Protein AF-A0A6L7LBB3-F1 (afdb_monomer)

Mean predicted aligned error: 3.27 Å

Solvent-accessible surface area (backbone atoms only — not comparable to full-atom values): 12554 Å² total; per-residue (Å²): 138,65,63,67,63,53,54,50,49,46,59,57,41,60,47,48,61,89,61,63,94,96,52,48,41,42,90,43,54,85,53,44,42,20,57,42,41,24,58,48,16,58,42,21,30,51,40,22,76,75,66,71,47,60,64,36,51,50,51,46,51,50,45,66,71,67,44,80,33,67,46,95,74,25,47,34,29,34,18,63,84,20,86,47,42,32,27,52,35,40,11,24,37,35,34,9,52,40,38,37,60,73,57,55,56,95,84,41,91,59,48,66,58,52,47,52,56,49,48,44,27,52,55,30,47,61,75,43,45,40,98,69,36,36,32,20,42,34,42,90,44,85,83,44,62,57,24,39,46,20,30,23,29,39,29,26,24,48,30,45,29,47,58,71,64,80,37,63,77,84,53,49,67,57,34,53,36,20,50,53,33,50,56,77,33,50,46,97,88,68,23,38,45,30,26,65,52,97,78,80,97,59,85,46,74,63,64,64,69,69,51,52,61,39,71,38,86,46,72,68,46,51,49,38,46,50,50,22,52,52,35,46,54,27,39,77,69,69,105

Radius of gyration: 17.28 Å; Cα contacts (8 Å, |Δi|>4): 384; chains: 1; bounding box: 42×41×45 Å

Nearest PDB structures (foldseek):
  3k11-assembly1_A  TM=8.666E-01  e=1.431E-12  Bacteroides thetaiotaomicron VPI-5482
  3qwt-assembly1_A  TM=8.470E-01  e=4.262E-12  Salmonella enterica subsp. enterica serovar Paratyphi A
  3pmm-assembly1_A  TM=8.522E-01  e=8.534E-12  Klebsiella pneumoniae subsp. pneumoniae MGH 78578
  5noa-assembly1_A  TM=7.601E-01  e=1.722E-09  Bacteroides thetaiotaomicron
  4q88-assembly2_B  TM=7.616E-01  e=2.827E-09  Phocaeicola vulgatus ATCC 8482

Foldseek 3Di:
DDCVVVVVLLVVLVQQDDDDQLAQRPPADRQLFLLCLQVLLQSLLVNCVSPVPCVSLVNSLSSLVSQPQQDPLLAGARGNVANFRFLVSLLSNLNSLLSSLVRDDPPHPCNVVSLVSNVSNLVSQVVQQDPQLFAARGSPDPPQDTAQLSLLSNLLSLLSCLLVVSDDPVCVVSSVSSLNSNVVQQDPVRKGWQHFPDADRDRDPVSSSPTDRDTGDDVVSSVSNVSSVVSNVCSVVSD

pLDDT: mean 95.58, std 5.98, range [60.12, 98.94]

Sequence (239 aa):
GDSRYRDLLLSIAGRFRGNESGQPPPPCDPDYRTEDMFFAGAILGRAYALTGDISYLDIQTAFLLEADIQVESGLFKHCRSVPYHWGRGNGFAALGYAETLTYLPDDYPDRDNLISIHRRHLDALIAHRRPSGMFSQLLDLPGTYQELTSVCMVGYAVARGLRMGWLEESYREFVESLWNAASERIGPDSEVVDGCTGTGAVNDQRFYIDRAAEYGRDDRTGNLALWFAVEMERLSRGV

Structure (mmCIF, N/CA/C/O backbone):
data_AF-A0A6L7LBB3-F1
#
_entry.id   AF-A0A6L7LBB3-F1
#
loop_
_atom_site.group_PDB
_atom_site.id
_atom_site.type_symbol
_atom_site.label_atom_id
_atom_site.label_alt_id
_atom_site.label_comp_id
_atom_site.label_asym_id
_atom_site.label_entity_id
_atom_site.label_seq_id
_atom_site.pdbx_PDB_ins_code
_atom_site.Cartn_x
_atom_site.Cartn_y
_atom_s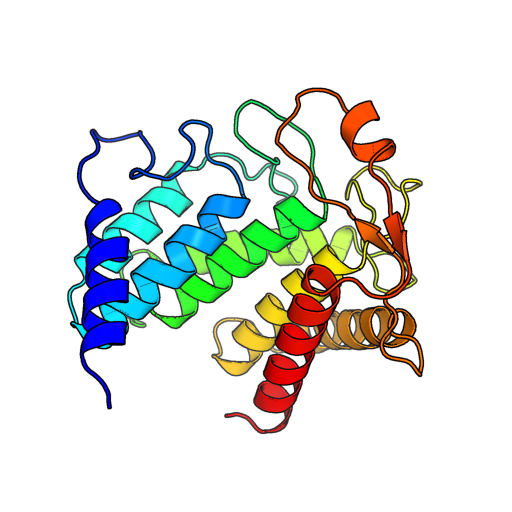ite.Cartn_z
_atom_site.occupancy
_atom_site.B_iso_or_equiv
_atom_site.auth_seq_id
_atom_site.auth_comp_id
_atom_site.auth_asym_id
_atom_site.auth_atom_id
_atom_site.pdbx_PDB_model_num
ATOM 1 N N . GLY A 1 1 ? -14.562 -17.355 16.279 1.00 70.31 1 GLY A N 1
ATOM 2 C CA . GLY A 1 1 ? -15.037 -18.506 17.070 1.00 70.31 1 GLY A CA 1
ATOM 3 C C . GLY A 1 1 ? -14.110 -18.817 18.230 1.00 70.31 1 GLY A C 1
ATOM 4 O O . GLY A 1 1 ? -14.604 -19.017 19.326 1.00 70.31 1 GLY A O 1
ATOM 5 N N . ASP A 1 2 ? -12.792 -18.823 18.014 1.00 89.69 2 ASP A N 1
ATOM 6 C CA . ASP A 1 2 ? -11.791 -19.007 19.076 1.00 89.69 2 ASP A CA 1
ATOM 7 C C . ASP A 1 2 ? -11.298 -17.645 19.603 1.00 89.69 2 ASP A C 1
ATOM 9 O O . ASP A 1 2 ? -10.867 -16.797 18.814 1.00 89.69 2 ASP A O 1
ATOM 13 N N . SER A 1 3 ? -11.395 -17.418 20.918 1.00 92.19 3 SER A N 1
ATOM 14 C CA . SER A 1 3 ? -11.020 -16.148 21.552 1.00 92.19 3 SER A CA 1
ATOM 15 C C . SER A 1 3 ? -9.517 -15.889 21.523 1.00 92.19 3 SER A C 1
ATOM 17 O O . SER A 1 3 ? -9.121 -14.732 21.481 1.00 92.19 3 SER A O 1
ATOM 19 N N . ARG A 1 4 ? -8.670 -16.922 21.428 1.00 95.62 4 ARG A N 1
ATOM 20 C CA . ARG A 1 4 ? -7.205 -16.760 21.445 1.00 95.62 4 ARG A CA 1
ATOM 21 C C . ARG A 1 4 ? -6.699 -15.862 20.318 1.00 95.62 4 ARG A C 1
ATOM 23 O O . ARG A 1 4 ? -5.796 -15.061 20.532 1.00 95.62 4 ARG A O 1
ATOM 30 N N . TYR A 1 5 ? -7.287 -15.969 19.126 1.00 93.94 5 TYR A N 1
ATOM 31 C CA . TYR A 1 5 ? -6.902 -15.133 17.982 1.00 93.94 5 TYR A CA 1
ATOM 32 C C . TYR A 1 5 ? -7.399 -13.694 18.119 1.00 93.94 5 TYR A C 1
ATOM 34 O O . TYR A 1 5 ? -6.693 -12.765 17.732 1.00 93.94 5 TYR A O 1
ATOM 42 N N . ARG A 1 6 ? -8.588 -13.505 18.708 1.00 94.25 6 ARG A N 1
ATOM 43 C CA . ARG A 1 6 ? -9.091 -12.176 19.074 1.00 94.25 6 ARG A CA 1
ATOM 44 C C . ARG A 1 6 ? -8.150 -11.528 20.087 1.00 94.25 6 ARG A C 1
ATOM 46 O O . ARG A 1 6 ? -7.701 -10.412 19.860 1.00 94.25 6 ARG A O 1
ATOM 53 N N . ASP A 1 7 ? -7.831 -12.236 21.162 1.00 96.31 7 ASP A N 1
ATOM 54 C CA . ASP A 1 7 ? -7.008 -11.725 22.258 1.00 96.31 7 ASP A CA 1
ATOM 55 C C . ASP A 1 7 ? -5.584 -11.408 21.782 1.00 96.31 7 ASP A C 1
ATOM 57 O O . ASP A 1 7 ? -5.023 -10.379 22.154 1.00 96.31 7 ASP A O 1
ATOM 61 N N . LEU A 1 8 ? -5.022 -12.232 20.887 1.00 96.38 8 LEU A N 1
ATOM 62 C CA . LEU A 1 8 ? -3.739 -11.953 20.242 1.00 96.38 8 LEU A CA 1
ATOM 63 C C . LEU A 1 8 ? -3.789 -10.672 19.399 1.00 96.38 8 LEU A C 1
ATOM 65 O O . LEU A 1 8 ? -2.908 -9.825 19.537 1.00 96.38 8 LEU A O 1
ATOM 69 N N . LEU A 1 9 ? -4.813 -10.505 18.556 1.00 95.88 9 LEU A N 1
ATOM 70 C CA . LEU A 1 9 ? -4.963 -9.303 17.733 1.00 95.88 9 LEU A CA 1
ATOM 71 C C . LEU A 1 9 ? -5.085 -8.047 18.601 1.00 95.88 9 LEU A C 1
ATOM 73 O O . LEU A 1 9 ? -4.405 -7.058 18.340 1.00 95.88 9 LEU A O 1
ATOM 77 N N . LEU A 1 10 ? -5.886 -8.103 19.667 1.00 95.88 10 LEU A N 1
ATOM 78 C CA . LEU A 1 10 ? -6.047 -6.984 20.598 1.00 95.88 10 LEU A CA 1
ATOM 79 C C . LEU A 1 10 ? -4.768 -6.703 21.396 1.00 95.88 10 LEU A C 1
ATOM 81 O O . LEU A 1 10 ? -4.443 -5.542 21.636 1.00 95.88 10 LEU A O 1
ATOM 85 N N . SER A 1 11 ? -4.005 -7.738 21.755 1.00 95.44 11 SER A N 1
ATOM 86 C CA . SER A 1 11 ? -2.695 -7.581 22.394 1.00 95.44 11 SER A CA 1
ATOM 87 C C . SER A 1 11 ? -1.691 -6.872 21.482 1.00 95.44 11 SER A C 1
ATOM 89 O O . SER A 1 11 ? -0.930 -6.030 21.957 1.00 95.44 11 SER A O 1
ATOM 91 N N . ILE A 1 12 ? -1.701 -7.171 20.180 1.00 95.19 12 ILE A N 1
ATOM 92 C CA . ILE A 1 12 ? -0.856 -6.488 19.192 1.00 95.19 12 ILE A CA 1
ATOM 93 C C . ILE A 1 12 ? -1.345 -5.050 18.985 1.00 95.19 12 ILE A C 1
ATOM 95 O O . ILE A 1 12 ? -0.542 -4.126 19.072 1.00 95.19 12 ILE A O 1
ATOM 99 N N . ALA A 1 13 ? -2.649 -4.842 18.786 1.00 95.69 13 ALA A N 1
ATOM 100 C CA . ALA A 1 13 ? -3.238 -3.514 18.605 1.00 95.69 13 ALA A CA 1
ATOM 101 C C . ALA A 1 13 ? -2.980 -2.590 19.806 1.00 95.69 13 ALA A C 1
ATOM 103 O O . ALA A 1 13 ? -2.715 -1.404 19.638 1.00 95.69 13 ALA A O 1
ATOM 104 N N . GLY A 1 14 ? -2.979 -3.135 21.026 1.00 92.38 14 GLY A N 1
ATOM 105 C CA . GLY A 1 14 ? -2.648 -2.395 22.243 1.00 92.38 14 GLY A CA 1
ATOM 106 C C . GLY A 1 14 ? -1.220 -1.838 22.286 1.00 92.38 14 GLY A C 1
ATOM 107 O O . GLY A 1 14 ? -0.956 -0.963 23.106 1.00 92.38 14 GLY A O 1
ATOM 108 N N . ARG A 1 15 ? -0.312 -2.298 21.412 1.00 92.56 15 ARG A N 1
ATOM 109 C CA . ARG A 1 15 ? 1.060 -1.770 21.310 1.00 92.56 15 ARG A CA 1
ATOM 110 C C . ARG A 1 15 ? 1.136 -0.423 20.596 1.00 92.56 15 ARG A C 1
ATOM 112 O O . ARG A 1 15 ? 2.047 0.329 20.901 1.00 92.56 15 ARG A O 1
ATOM 119 N N . PHE A 1 16 ? 0.153 -0.103 19.752 1.00 91.31 16 PHE A N 1
ATOM 120 C CA . PHE A 1 16 ? 0.033 1.157 19.002 1.00 91.31 16 PHE A CA 1
ATOM 121 C C . PHE A 1 16 ? -0.364 2.370 19.854 1.00 91.31 16 PHE A C 1
ATOM 123 O O . PHE A 1 16 ? -0.736 3.412 19.327 1.00 91.31 16 PHE A O 1
ATOM 130 N N . ARG A 1 17 ? -0.294 2.258 21.184 1.00 81.25 17 ARG A N 1
ATOM 131 C CA . ARG A 1 17 ? -0.664 3.313 22.132 1.00 81.25 17 ARG A CA 1
ATOM 132 C C . ARG A 1 17 ? 0.592 3.863 22.813 1.00 81.25 17 ARG A C 1
ATOM 134 O O . ARG A 1 17 ? 1.425 3.080 23.259 1.00 81.25 17 ARG A O 1
ATOM 141 N N . GLY A 1 18 ? 0.676 5.189 22.976 1.00 63.50 18 GLY A N 1
ATOM 142 C CA . GLY A 1 18 ? 1.636 5.827 23.891 1.00 63.50 18 GLY A CA 1
ATOM 143 C C . GLY A 1 18 ? 2.702 6.730 23.264 1.00 63.50 18 GLY A C 1
ATOM 144 O O . GLY A 1 18 ? 3.872 6.595 23.610 1.00 63.50 18 GLY A O 1
ATOM 145 N N . ASN A 1 19 ? 2.325 7.660 22.387 1.00 62.00 19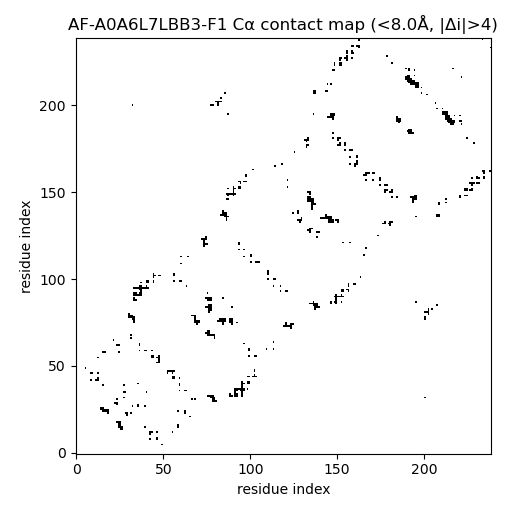 ASN A N 1
ATOM 146 C CA . ASN A 1 19 ? 3.229 8.662 21.816 1.00 62.00 19 ASN A CA 1
ATOM 147 C C . ASN A 1 19 ? 2.886 10.097 22.259 1.00 62.00 19 ASN A C 1
ATOM 149 O O . ASN A 1 19 ? 1.751 10.426 22.602 1.00 62.00 19 ASN A O 1
ATOM 153 N N . GLU A 1 20 ? 3.909 10.950 22.253 1.00 61.94 20 GLU A N 1
ATOM 154 C CA . GLU A 1 20 ? 3.763 12.407 22.251 1.00 61.94 20 GLU A CA 1
ATOM 155 C C . GLU A 1 20 ? 3.295 12.857 20.853 1.00 61.94 20 GLU A C 1
ATOM 157 O O . GLU A 1 20 ? 3.607 12.201 19.856 1.00 61.94 20 GLU A O 1
ATOM 162 N N . SER A 1 21 ? 2.555 13.967 20.758 1.00 60.12 21 SER A N 1
ATOM 163 C CA . SER A 1 21 ? 2.105 14.515 19.468 1.00 60.12 21 SER A CA 1
ATOM 164 C C . SER A 1 21 ? 3.270 14.701 18.481 1.00 60.12 21 SER A C 1
ATOM 166 O O . SER A 1 21 ? 4.300 15.271 18.843 1.00 60.12 21 SER A O 1
ATOM 168 N N . GLY A 1 22 ? 3.101 14.255 17.230 1.00 62.66 22 GLY A N 1
ATOM 169 C CA . GLY A 1 22 ? 4.091 14.393 16.153 1.00 62.66 22 GLY A CA 1
ATOM 170 C C . GLY A 1 22 ? 5.071 13.223 15.986 1.00 62.66 22 GLY A C 1
ATOM 171 O O . GLY A 1 22 ? 5.922 13.263 15.090 1.00 62.66 22 GLY A O 1
ATOM 172 N N . GLN A 1 23 ? 4.975 12.176 16.810 1.00 79.56 23 GLN A N 1
ATOM 173 C CA . GLN A 1 23 ? 5.708 10.917 16.629 1.00 79.56 23 GLN A CA 1
ATOM 174 C C . GLN A 1 23 ? 4.747 9.806 16.199 1.00 79.56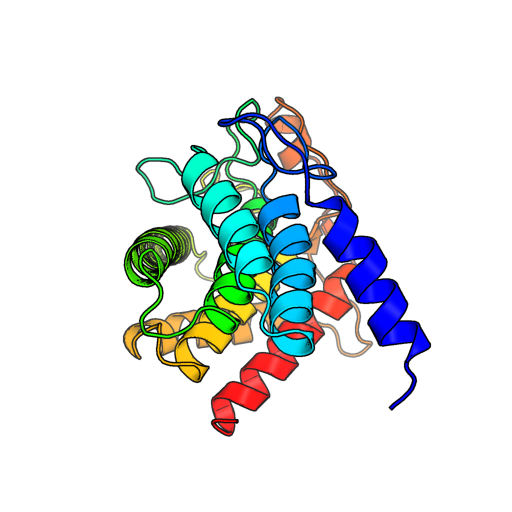 23 GLN A C 1
ATOM 176 O O . GLN A 1 23 ? 3.629 9.756 16.704 1.00 79.56 23 GLN A O 1
ATOM 181 N N . PRO A 1 24 ? 5.156 8.876 15.324 1.00 86.31 24 PRO A N 1
ATOM 182 C CA . PRO A 1 24 ? 4.284 7.783 14.929 1.00 86.31 24 PRO A CA 1
ATOM 183 C C . PRO A 1 24 ? 4.069 6.814 16.106 1.00 86.31 24 PRO A C 1
ATOM 185 O O . PRO A 1 24 ? 4.936 6.698 16.980 1.00 86.31 24 PRO A O 1
ATOM 188 N N . PRO A 1 25 ? 2.917 6.125 16.181 1.00 90.00 25 PRO A N 1
ATOM 189 C CA . PRO A 1 25 ? 2.636 5.204 17.276 1.00 90.00 25 PRO A CA 1
ATOM 190 C C . PRO A 1 25 ? 3.599 4.005 17.214 1.00 90.00 25 PRO A C 1
ATOM 192 O O . PRO A 1 25 ? 3.695 3.367 16.166 1.00 90.00 25 PRO A O 1
ATOM 195 N N . PRO A 1 26 ? 4.296 3.628 18.304 1.00 90.06 26 PRO A N 1
ATOM 196 C CA . PRO A 1 26 ? 5.091 2.400 18.317 1.00 90.06 26 PRO A CA 1
ATOM 197 C C . PRO A 1 26 ? 4.223 1.192 17.931 1.00 90.06 26 PRO A C 1
ATOM 199 O O . PRO A 1 26 ? 3.087 1.131 18.360 1.00 90.06 26 PRO A O 1
ATOM 202 N N . PRO A 1 27 ? 4.694 0.186 17.185 1.00 92.69 27 PRO A N 1
ATOM 203 C CA . PRO A 1 27 ? 6.064 -0.045 16.757 1.00 92.69 27 PRO A CA 1
ATOM 204 C C . PRO A 1 27 ? 6.405 0.575 15.391 1.00 92.69 27 PRO A C 1
ATOM 206 O O . PRO A 1 27 ? 7.388 0.138 14.796 1.00 92.69 27 PRO A O 1
ATOM 209 N N . CYS A 1 28 ? 5.616 1.529 14.880 1.00 94.44 28 CYS A N 1
ATOM 210 C CA . CYS A 1 28 ? 5.915 2.186 13.608 1.00 94.44 28 CYS A CA 1
ATOM 211 C C . CYS A 1 28 ? 7.283 2.882 13.651 1.00 94.44 28 CYS A C 1
ATOM 213 O O . CYS A 1 28 ? 7.712 3.399 14.688 1.00 94.44 28 CYS A O 1
ATOM 215 N N . ASP A 1 29 ? 7.966 2.895 12.512 1.00 93.88 29 ASP A N 1
ATOM 216 C CA . ASP A 1 29 ? 9.263 3.530 12.348 1.00 93.88 29 ASP A CA 1
ATOM 217 C C . ASP A 1 29 ? 9.131 5.061 12.498 1.00 93.88 29 ASP A C 1
ATOM 219 O O . ASP A 1 29 ? 8.243 5.661 11.881 1.00 93.88 29 ASP A O 1
ATOM 223 N N . PRO A 1 30 ? 10.008 5.719 13.286 1.00 92.12 30 PRO A N 1
ATOM 224 C CA . PRO A 1 30 ? 9.961 7.166 13.522 1.00 92.12 30 PRO A CA 1
ATOM 225 C C . PRO A 1 30 ? 10.111 8.012 12.247 1.00 92.12 30 PRO A C 1
ATOM 227 O O . PRO A 1 30 ? 9.754 9.191 12.244 1.00 92.12 30 PRO A O 1
ATOM 230 N N . ASP A 1 31 ? 10.623 7.430 11.161 1.00 94.25 31 ASP A N 1
ATOM 231 C CA . ASP A 1 31 ? 10.800 8.092 9.871 1.00 94.25 31 ASP A CA 1
ATOM 232 C C . ASP A 1 31 ? 9.558 8.000 8.961 1.00 94.25 31 ASP A C 1
ATOM 234 O O . ASP A 1 31 ? 9.593 8.487 7.832 1.00 94.25 31 ASP A O 1
ATOM 238 N N . TYR A 1 32 ? 8.452 7.414 9.445 1.00 95.12 32 TYR A N 1
ATOM 239 C CA . TYR A 1 32 ? 7.188 7.236 8.716 1.00 95.12 32 TYR A CA 1
ATOM 240 C C . TYR A 1 32 ? 7.366 6.445 7.420 1.00 95.12 32 TYR A C 1
ATOM 242 O O . TYR A 1 32 ? 7.198 6.959 6.313 1.00 95.12 32 TYR A O 1
ATOM 250 N N . ARG A 1 33 ? 7.718 5.165 7.555 1.00 96.38 33 ARG A N 1
ATOM 251 C CA . ARG A 1 33 ? 7.819 4.263 6.406 1.00 96.38 33 ARG A CA 1
ATOM 252 C C . ARG A 1 33 ? 6.450 3.949 5.827 1.00 96.38 33 ARG A C 1
ATOM 254 O O . ARG A 1 33 ? 5.490 3.701 6.556 1.00 96.38 33 ARG A O 1
ATOM 261 N N . THR A 1 34 ? 6.381 3.885 4.503 1.00 97.94 34 THR A N 1
ATOM 262 C CA . THR A 1 34 ? 5.156 3.512 3.787 1.00 97.94 34 THR A CA 1
ATOM 263 C C . THR A 1 34 ? 4.607 2.144 4.197 1.00 97.94 34 THR A C 1
ATOM 265 O O . THR A 1 34 ? 3.396 1.954 4.225 1.00 97.94 34 THR A O 1
ATOM 268 N N . GLU A 1 35 ? 5.469 1.199 4.566 1.00 98.00 35 GLU A N 1
ATOM 269 C CA . GLU A 1 35 ? 5.107 -0.130 5.059 1.00 98.00 35 GLU A CA 1
ATOM 270 C C . GLU A 1 35 ? 4.204 -0.068 6.291 1.00 98.00 35 GLU A C 1
ATOM 272 O O . GLU A 1 35 ? 3.205 -0.787 6.373 1.00 98.00 35 GLU A O 1
ATOM 277 N N . ASP A 1 36 ? 4.523 0.828 7.225 1.00 97.44 36 ASP A N 1
ATOM 278 C CA . ASP A 1 36 ? 3.795 0.956 8.482 1.00 97.44 36 ASP A CA 1
ATOM 279 C C . ASP A 1 36 ? 2.385 1.511 8.269 1.00 97.44 36 ASP A C 1
ATOM 281 O O . ASP A 1 36 ? 1.487 1.191 9.046 1.00 97.44 36 ASP A O 1
ATOM 285 N N . MET A 1 37 ? 2.140 2.241 7.169 1.00 98.06 37 MET A N 1
ATOM 286 C CA . MET A 1 37 ? 0.787 2.670 6.777 1.00 98.06 37 MET A CA 1
ATOM 287 C C . MET A 1 37 ? -0.134 1.468 6.601 1.00 98.06 37 MET A C 1
ATOM 289 O O . MET A 1 37 ? -1.271 1.484 7.075 1.00 98.06 37 MET A O 1
ATOM 293 N N . PHE A 1 38 ? 0.374 0.409 5.967 1.00 98.12 38 PHE A N 1
ATOM 294 C CA . PHE A 1 38 ? -0.347 -0.845 5.808 1.00 98.12 38 PHE A CA 1
ATOM 295 C C . PHE A 1 38 ? -0.380 -1.664 7.097 1.00 98.12 38 PHE A C 1
ATOM 297 O O . PHE A 1 38 ? -1.455 -2.104 7.502 1.00 98.12 38 PHE A O 1
ATOM 304 N N . PHE A 1 39 ? 0.763 -1.878 7.754 1.00 96.75 39 PHE A N 1
ATOM 305 C CA . PHE A 1 39 ? 0.816 -2.754 8.927 1.00 96.75 39 PHE A CA 1
ATOM 306 C C . PHE A 1 39 ? -0.046 -2.238 10.082 1.00 96.75 39 PHE A C 1
ATOM 308 O O . PHE A 1 39 ? -0.791 -3.019 10.682 1.00 96.75 39 PHE A O 1
ATOM 315 N N . ALA A 1 40 ? 0.003 -0.934 10.362 1.00 96.25 40 ALA A N 1
ATOM 316 C CA . ALA A 1 40 ? -0.833 -0.311 11.377 1.00 96.25 40 ALA A CA 1
ATOM 317 C C . ALA A 1 40 ? -2.316 -0.368 10.980 1.00 96.25 40 ALA A C 1
ATOM 319 O O . ALA A 1 40 ? -3.132 -0.870 11.756 1.00 96.25 40 ALA A O 1
ATOM 320 N N . GLY A 1 41 ? -2.661 0.019 9.746 1.00 95.75 41 GLY A N 1
ATOM 321 C CA . GLY A 1 41 ? -4.044 0.009 9.254 1.00 95.75 41 GLY A CA 1
ATOM 322 C C . GLY A 1 41 ? -4.686 -1.378 9.298 1.00 95.75 41 GLY A C 1
ATOM 323 O O . GLY A 1 41 ? -5.815 -1.535 9.771 1.00 95.75 41 GLY A O 1
ATOM 324 N N . ALA A 1 42 ? -3.934 -2.409 8.908 1.00 95.81 42 ALA A N 1
ATOM 325 C CA . ALA A 1 42 ? -4.396 -3.789 8.933 1.00 95.81 42 ALA A CA 1
ATOM 326 C C . ALA A 1 42 ? -4.708 -4.286 10.358 1.00 95.81 42 ALA A C 1
ATOM 328 O O . ALA A 1 42 ? -5.668 -5.036 10.564 1.00 95.81 42 ALA A O 1
ATOM 329 N N . ILE A 1 43 ? -3.926 -3.890 11.362 1.00 97.25 43 ILE A N 1
ATOM 330 C CA . ILE A 1 43 ? -4.159 -4.308 12.750 1.00 97.25 43 ILE A CA 1
ATOM 331 C C . ILE A 1 43 ? -5.242 -3.457 13.415 1.00 97.25 43 ILE A C 1
ATOM 333 O O . ILE A 1 43 ? -6.182 -4.005 13.995 1.00 97.25 43 ILE A O 1
ATOM 337 N N . LEU A 1 44 ? -5.127 -2.133 13.328 1.00 97.38 44 LEU A N 1
ATOM 338 C CA . LEU A 1 44 ? -5.975 -1.188 14.052 1.00 97.38 44 LEU A CA 1
ATOM 339 C C . LEU A 1 44 ? -7.416 -1.205 13.548 1.00 97.38 44 LEU A C 1
ATOM 341 O O . LEU A 1 44 ? -8.342 -1.258 14.357 1.00 97.38 44 LEU A O 1
ATOM 345 N N . GLY A 1 45 ? -7.621 -1.282 12.232 1.00 97.44 45 GLY A N 1
ATOM 346 C CA . GLY A 1 45 ? -8.960 -1.395 11.658 1.00 97.44 45 GLY A CA 1
ATOM 347 C C . GLY A 1 45 ? -9.691 -2.668 12.102 1.00 97.44 45 GLY A C 1
ATOM 348 O O . GLY A 1 45 ? -10.854 -2.634 12.509 1.00 97.44 45 GLY A O 1
ATOM 349 N N . ARG A 1 46 ? -8.984 -3.806 12.149 1.00 97.62 46 ARG A N 1
ATOM 350 C CA . ARG A 1 46 ? -9.539 -5.066 12.674 1.00 97.62 46 ARG A CA 1
ATOM 351 C C . ARG A 1 46 ? -9.794 -5.007 14.182 1.00 97.62 46 ARG A C 1
ATOM 353 O O . ARG A 1 46 ? -10.773 -5.589 14.648 1.00 97.62 46 ARG A O 1
ATOM 360 N N . ALA A 1 47 ? -8.947 -4.320 14.947 1.00 97.44 47 ALA A N 1
ATOM 361 C CA . ALA A 1 47 ? -9.156 -4.116 16.379 1.00 97.44 47 ALA A CA 1
ATOM 362 C C . ALA A 1 47 ? -10.427 -3.299 16.644 1.00 97.44 47 ALA A C 1
ATOM 364 O O . ALA A 1 47 ? -11.245 -3.698 17.479 1.00 97.44 47 ALA A O 1
ATOM 365 N N . TYR A 1 48 ? -10.645 -2.230 15.872 1.00 97.75 48 TYR A N 1
ATOM 366 C CA . TYR A 1 48 ? -11.894 -1.475 15.877 1.00 97.75 48 TYR A CA 1
ATOM 367 C C . TYR A 1 48 ? -13.088 -2.376 15.545 1.00 97.75 48 TYR A C 1
ATOM 369 O O . TYR A 1 48 ? -14.014 -2.469 16.346 1.00 97.75 48 TYR A O 1
ATOM 377 N N . ALA A 1 49 ? -13.039 -3.139 14.449 1.00 97.31 49 ALA A N 1
ATOM 378 C CA . ALA A 1 49 ? -14.141 -4.021 14.050 1.00 97.31 49 ALA A CA 1
ATOM 379 C C . ALA A 1 49 ? -14.528 -5.061 15.125 1.00 97.31 49 ALA A C 1
ATOM 381 O O . ALA A 1 49 ? -15.678 -5.492 15.193 1.00 97.31 49 ALA A O 1
ATOM 382 N N . LEU A 1 50 ? -13.582 -5.471 15.977 1.00 96.31 50 LEU A N 1
ATOM 383 C CA . LEU A 1 50 ? -13.813 -6.423 17.070 1.00 96.31 50 LEU A CA 1
ATOM 384 C C . LEU A 1 50 ? -14.322 -5.787 18.371 1.00 96.31 50 LEU A C 1
ATOM 386 O O . LEU A 1 50 ? -14.795 -6.517 19.248 1.00 96.31 50 LEU A O 1
ATOM 390 N N . THR A 1 51 ? -14.160 -4.476 18.552 1.00 96.62 51 THR A N 1
ATOM 391 C CA . THR A 1 51 ? -14.355 -3.808 19.853 1.00 96.62 51 THR A CA 1
ATOM 392 C C . THR A 1 51 ? -15.304 -2.616 19.814 1.00 96.62 51 THR A C 1
ATOM 394 O O . THR A 1 51 ? -15.919 -2.321 20.834 1.00 96.62 51 THR A O 1
ATOM 397 N N . GLY A 1 52 ? -15.421 -1.936 18.674 1.00 97.00 52 GLY A N 1
ATOM 398 C CA . GLY A 1 52 ? -16.057 -0.625 18.553 1.00 97.00 52 GLY A CA 1
ATOM 399 C C . GLY A 1 52 ? -15.249 0.523 19.172 1.00 97.00 52 GLY A C 1
ATOM 400 O O . GLY A 1 52 ? -15.757 1.637 19.245 1.00 97.00 52 GLY A O 1
ATOM 401 N N . ASP A 1 53 ? -14.015 0.280 19.634 1.00 96.62 53 ASP A N 1
ATOM 402 C CA . ASP A 1 53 ? -13.163 1.305 20.246 1.00 96.62 53 ASP A CA 1
ATOM 403 C C . ASP A 1 53 ? -12.561 2.209 19.159 1.00 96.62 53 ASP A C 1
ATOM 405 O O . ASP A 1 53 ? -11.622 1.823 18.456 1.00 96.62 53 ASP A O 1
ATOM 409 N N . ILE A 1 54 ? -13.126 3.412 19.018 1.00 96.25 54 ILE A N 1
ATOM 410 C CA . ILE A 1 54 ? -12.752 4.383 17.982 1.00 96.25 54 ILE A CA 1
ATOM 411 C C . ILE A 1 54 ? -11.291 4.839 18.085 1.00 96.25 54 ILE A C 1
ATOM 413 O O . ILE A 1 54 ? -10.699 5.196 17.069 1.00 96.25 54 ILE A O 1
ATOM 417 N N . SER A 1 55 ? -10.664 4.716 19.264 1.00 94.94 55 SER A N 1
ATOM 418 C CA . SER A 1 55 ? -9.272 5.137 19.466 1.00 94.94 55 SER A CA 1
ATOM 419 C C . SER A 1 55 ? -8.290 4.430 18.532 1.00 94.94 55 SER A C 1
ATOM 421 O O . SER A 1 55 ? -7.259 4.996 18.180 1.00 94.94 55 SER A O 1
ATOM 423 N N . TYR A 1 56 ? -8.599 3.207 18.086 1.00 96.31 56 TYR A N 1
ATOM 424 C CA . TYR A 1 56 ? -7.775 2.511 17.099 1.00 96.31 56 TYR A CA 1
ATOM 425 C C . TYR A 1 56 ? -7.780 3.213 15.735 1.00 96.31 56 TYR A C 1
ATOM 427 O O . TYR A 1 56 ? -6.738 3.277 15.084 1.00 96.31 56 TYR A O 1
ATOM 435 N N . LEU A 1 57 ? -8.926 3.757 15.314 1.00 96.62 57 LEU A N 1
ATOM 436 C CA . LEU A 1 57 ? -9.030 4.523 14.071 1.00 96.62 57 LEU A CA 1
ATOM 437 C C . LEU A 1 57 ? -8.409 5.911 14.223 1.00 96.62 57 LEU A C 1
ATOM 439 O O . LEU A 1 57 ? -7.758 6.368 13.290 1.00 96.62 57 LEU A O 1
ATOM 443 N N . ASP A 1 58 ? -8.528 6.537 15.396 1.00 95.31 58 ASP A N 1
ATOM 444 C CA . ASP A 1 58 ? -7.893 7.831 15.680 1.00 95.31 58 ASP A CA 1
ATOM 445 C C . ASP A 1 58 ? -6.366 7.741 15.570 1.00 95.31 58 ASP A C 1
ATOM 447 O O . ASP A 1 58 ? -5.738 8.576 14.921 1.00 95.31 58 ASP A O 1
ATOM 451 N N . ILE A 1 59 ? -5.768 6.682 16.129 1.00 94.81 59 ILE A N 1
ATOM 452 C CA . ILE A 1 59 ? -4.323 6.421 16.035 1.00 94.81 59 ILE A CA 1
ATOM 453 C C . ILE A 1 59 ? -3.888 6.259 14.573 1.00 94.81 59 ILE A C 1
ATOM 455 O O . ILE A 1 59 ? -2.904 6.866 14.149 1.00 94.81 59 ILE A O 1
ATOM 459 N N . GLN A 1 60 ? -4.615 5.449 13.797 1.00 95.69 60 GLN A N 1
ATOM 460 C CA . GLN A 1 60 ? -4.277 5.202 12.395 1.00 95.69 60 GLN A CA 1
ATOM 461 C C . GLN A 1 60 ? -4.453 6.457 11.531 1.00 95.69 60 GLN A C 1
ATOM 463 O O . GLN A 1 60 ? -3.601 6.756 10.696 1.00 95.69 60 GLN A O 1
ATOM 468 N N . THR A 1 61 ? -5.544 7.197 11.729 1.00 96.31 61 THR A N 1
ATOM 469 C CA . THR A 1 61 ? -5.825 8.446 11.013 1.00 96.31 61 THR A CA 1
ATOM 470 C C . THR A 1 61 ? -4.737 9.474 11.291 1.00 96.31 61 THR A C 1
ATOM 472 O O . THR A 1 61 ? -4.164 10.014 10.346 1.00 96.31 61 THR A O 1
ATOM 475 N N . ALA A 1 62 ? -4.395 9.695 12.565 1.00 95.00 62 ALA A N 1
ATOM 476 C CA . ALA A 1 62 ? -3.329 10.616 12.947 1.00 95.00 62 ALA A CA 1
ATOM 477 C C . ALA A 1 62 ? -1.994 10.231 12.293 1.00 95.00 62 ALA A C 1
ATOM 479 O O . ALA A 1 62 ? -1.352 11.076 11.677 1.00 95.00 62 ALA A O 1
ATOM 480 N N . PHE A 1 63 ? -1.621 8.945 12.321 1.00 95.44 63 PHE A N 1
ATOM 481 C CA . PHE A 1 63 ? -0.393 8.470 11.679 1.00 95.44 63 PHE A CA 1
ATOM 482 C C . PHE A 1 63 ? -0.342 8.779 10.172 1.00 95.44 63 PHE A C 1
ATOM 484 O O . PHE A 1 63 ? 0.686 9.241 9.677 1.00 95.44 63 PHE A O 1
ATOM 491 N N . LEU A 1 64 ? -1.441 8.563 9.438 1.00 97.06 64 LEU A N 1
ATOM 492 C CA . LEU A 1 64 ? -1.495 8.849 7.999 1.00 97.06 64 LEU A CA 1
ATOM 493 C C . LEU A 1 64 ? -1.456 10.350 7.687 1.00 97.06 64 LEU A C 1
ATOM 495 O O . LEU A 1 64 ? -0.814 10.749 6.715 1.00 97.06 64 LEU A O 1
ATOM 499 N N . LEU A 1 65 ? -2.136 11.177 8.484 1.00 96.19 65 LEU A N 1
ATOM 500 C CA . LEU A 1 65 ? -2.183 12.628 8.279 1.00 96.19 65 LEU A CA 1
ATOM 501 C C . LEU A 1 65 ? -0.864 13.315 8.655 1.00 96.19 65 LEU A C 1
ATOM 503 O O . LEU A 1 65 ? -0.464 14.273 7.998 1.00 96.19 65 LEU A O 1
ATOM 507 N N . GLU A 1 66 ? -0.166 12.813 9.673 1.00 94.94 66 GLU A N 1
ATOM 508 C CA . GLU A 1 66 ? 1.111 13.365 10.137 1.00 94.94 66 GLU A CA 1
ATOM 509 C C . GLU A 1 66 ? 2.313 12.902 9.301 1.00 94.94 66 GLU A C 1
ATOM 511 O O . GLU A 1 66 ? 3.410 13.439 9.462 1.00 94.94 66 GLU A O 1
ATOM 516 N N . ALA A 1 67 ? 2.145 11.929 8.399 1.00 94.75 67 ALA A N 1
ATOM 517 C CA . ALA A 1 67 ? 3.267 11.300 7.708 1.00 94.75 67 ALA A CA 1
ATOM 518 C C . ALA A 1 67 ? 4.151 12.289 6.932 1.00 94.75 67 ALA A C 1
ATOM 520 O O . ALA A 1 67 ? 5.377 12.199 7.021 1.00 94.75 67 ALA A O 1
ATOM 521 N N . ASP A 1 68 ? 3.541 13.257 6.239 1.00 94.88 68 ASP A N 1
ATOM 522 C CA . ASP A 1 68 ? 4.218 14.319 5.471 1.00 94.88 68 ASP A CA 1
ATOM 523 C C . ASP A 1 68 ? 5.274 13.794 4.471 1.00 94.88 68 ASP A C 1
ATOM 525 O O . ASP A 1 68 ? 6.397 14.287 4.351 1.00 94.88 68 ASP A O 1
ATOM 529 N N . ILE A 1 69 ? 4.921 12.721 3.755 1.00 97.38 69 ILE A N 1
ATOM 530 C CA . ILE A 1 69 ? 5.805 12.066 2.773 1.00 97.38 69 ILE A CA 1
ATOM 531 C C . ILE A 1 69 ? 5.209 11.953 1.366 1.00 97.38 69 ILE A C 1
ATOM 533 O O . ILE A 1 69 ? 5.887 11.470 0.457 1.00 97.38 69 ILE A O 1
ATOM 537 N N . GLN A 1 70 ? 3.979 12.425 1.156 1.00 98.56 70 GLN A N 1
ATOM 538 C CA . GLN A 1 70 ? 3.408 12.562 -0.181 1.00 98.56 70 GLN A CA 1
ATOM 539 C C . GLN A 1 70 ? 3.883 13.873 -0.813 1.00 98.56 70 GLN A C 1
ATOM 541 O O . GLN A 1 70 ? 3.728 14.941 -0.228 1.00 98.56 70 GLN A O 1
ATOM 546 N N . VAL A 1 71 ? 4.462 13.803 -2.008 1.00 98.12 71 VAL A N 1
ATOM 547 C CA . VAL A 1 71 ? 4.978 14.977 -2.724 1.00 98.12 71 VAL A CA 1
ATOM 548 C C . VAL A 1 71 ? 3.913 15.612 -3.621 1.00 98.12 71 VAL A C 1
ATOM 550 O O . VAL A 1 71 ? 2.829 15.061 -3.813 1.00 98.12 71 VAL A O 1
ATOM 553 N N . GLU A 1 72 ? 4.232 16.772 -4.201 1.00 97.19 72 GLU A N 1
ATOM 554 C CA . GLU A 1 72 ? 3.334 17.542 -5.076 1.00 97.19 72 GLU A CA 1
ATOM 555 C C . GLU A 1 72 ? 2.783 16.722 -6.252 1.00 97.19 72 GLU A C 1
ATOM 557 O O . GLU A 1 72 ? 1.611 16.855 -6.595 1.00 97.19 72 GLU A O 1
ATOM 562 N N . SER A 1 73 ? 3.584 15.809 -6.819 1.00 96.81 73 SER A N 1
ATOM 563 C CA . SER A 1 73 ? 3.134 14.913 -7.893 1.00 96.81 73 SER A CA 1
ATOM 564 C C . SER A 1 73 ? 2.063 13.908 -7.456 1.00 96.81 73 SER A C 1
ATOM 566 O O . SER A 1 73 ? 1.486 13.248 -8.311 1.00 96.81 73 SER A O 1
ATOM 568 N N . GLY A 1 74 ? 1.818 13.764 -6.150 1.00 98.50 74 GLY A N 1
ATOM 569 C CA . GLY A 1 74 ? 0.905 12.797 -5.542 1.00 98.50 74 GLY A CA 1
ATOM 570 C C . GLY A 1 74 ? 1.555 11.462 -5.166 1.00 98.50 74 GLY A C 1
ATOM 571 O O . GLY A 1 74 ? 0.938 10.683 -4.439 1.00 98.50 74 GLY A O 1
ATOM 572 N N . LEU A 1 75 ? 2.795 11.200 -5.593 1.00 98.75 75 LEU A N 1
ATOM 573 C CA . LEU A 1 75 ? 3.558 10.020 -5.174 1.00 98.75 75 LEU A CA 1
ATOM 574 C C . LEU A 1 75 ? 4.026 10.131 -3.719 1.00 98.75 75 LEU A C 1
ATOM 576 O O . LEU A 1 75 ? 4.198 11.226 -3.186 1.00 98.75 75 LEU A O 1
ATOM 580 N N . PHE A 1 76 ? 4.288 8.990 -3.092 1.00 98.81 76 PHE A N 1
ATOM 581 C CA . PHE A 1 76 ? 4.909 8.918 -1.773 1.00 98.81 76 PHE A CA 1
ATOM 582 C C . PHE A 1 76 ? 6.412 8.663 -1.891 1.00 98.81 76 PHE A C 1
ATOM 584 O O . PHE A 1 76 ? 6.854 7.816 -2.676 1.00 98.81 76 PHE A O 1
ATOM 591 N N . LYS A 1 77 ? 7.194 9.378 -1.077 1.00 98.81 77 LYS A N 1
ATOM 592 C CA . LYS A 1 77 ? 8.561 8.981 -0.716 1.00 98.81 77 LYS A CA 1
ATOM 593 C C . LYS A 1 77 ? 8.504 7.676 0.081 1.00 98.81 77 LYS A C 1
ATOM 595 O O . LYS A 1 77 ? 7.484 7.376 0.694 1.00 98.81 77 LYS A O 1
ATOM 600 N N . HIS A 1 78 ? 9.599 6.924 0.126 1.00 98.44 78 HIS A N 1
ATOM 601 C CA . HIS A 1 78 ? 9.667 5.709 0.948 1.00 98.44 78 HIS A CA 1
ATOM 602 C C . HIS A 1 78 ? 9.469 6.021 2.446 1.00 98.44 78 HIS A C 1
ATOM 604 O O . HIS A 1 78 ? 8.750 5.316 3.152 1.00 98.44 78 HIS A O 1
ATOM 610 N N . CYS A 1 79 ? 10.086 7.103 2.916 1.00 97.81 79 CYS A N 1
ATOM 611 C CA . CYS A 1 79 ? 9.944 7.658 4.262 1.00 97.81 79 CYS A CA 1
ATOM 612 C C . CYS A 1 79 ? 10.471 9.104 4.268 1.00 97.81 79 CYS A C 1
ATOM 614 O O . CYS A 1 79 ? 10.927 9.602 3.229 1.00 97.81 79 CYS A O 1
ATOM 616 N N . ARG A 1 80 ? 10.418 9.811 5.404 1.00 96.56 80 ARG A N 1
ATOM 617 C CA . ARG A 1 80 ? 10.795 11.237 5.474 1.00 96.56 80 ARG A CA 1
ATOM 618 C C . ARG A 1 80 ? 12.246 11.479 5.059 1.00 96.56 80 ARG A C 1
ATOM 620 O O . ARG A 1 80 ? 12.504 12.425 4.312 1.00 96.56 80 ARG A O 1
ATOM 627 N N . SER A 1 81 ? 13.180 10.621 5.474 1.00 97.19 81 SER A N 1
ATOM 628 C CA . SER A 1 81 ? 14.606 10.773 5.153 1.00 97.19 81 SER A CA 1
ATOM 629 C C . SER A 1 81 ? 15.041 10.190 3.800 1.00 97.19 81 SER A C 1
ATOM 631 O O . SER A 1 81 ? 16.175 10.429 3.372 1.00 97.19 81 SER A O 1
ATOM 633 N N . VAL A 1 82 ? 14.167 9.456 3.098 1.00 98.19 82 VAL A N 1
ATOM 634 C CA . VAL A 1 82 ? 14.509 8.733 1.861 1.00 98.19 82 VAL A CA 1
ATOM 635 C C . VAL A 1 82 ? 13.596 9.154 0.702 1.00 98.19 82 VAL A C 1
ATOM 637 O O . VAL A 1 82 ? 12.465 8.675 0.593 1.00 98.19 82 VAL A O 1
ATOM 640 N N . PRO A 1 83 ? 14.074 10.015 -0.218 1.00 97.88 83 PRO A N 1
ATOM 641 C CA . PRO A 1 83 ? 13.229 10.748 -1.161 1.00 97.88 83 PRO A CA 1
ATOM 642 C C . PRO A 1 83 ? 12.869 9.963 -2.434 1.00 97.88 83 PRO A C 1
ATOM 644 O O . PRO A 1 83 ? 12.572 10.571 -3.458 1.00 97.88 83 PRO A O 1
ATOM 647 N N . TYR A 1 84 ? 12.931 8.630 -2.412 1.00 98.44 84 TYR A N 1
ATOM 648 C CA . TYR A 1 84 ? 12.695 7.814 -3.605 1.00 98.44 84 TYR A CA 1
ATOM 649 C C . TYR A 1 84 ? 11.255 7.323 -3.690 1.00 98.44 84 TYR A C 1
ATOM 651 O O . TYR A 1 84 ? 10.703 6.808 -2.716 1.00 98.44 84 TYR A O 1
ATOM 659 N N . HIS A 1 85 ? 10.681 7.416 -4.889 1.00 98.44 85 HIS A N 1
ATOM 660 C CA . HIS A 1 85 ? 9.328 6.962 -5.205 1.00 98.44 85 HIS A CA 1
ATOM 661 C C . HIS A 1 85 ? 9.332 5.474 -5.565 1.00 98.44 85 HIS A C 1
ATOM 663 O O . HIS A 1 85 ? 9.090 5.066 -6.703 1.00 98.44 85 HIS A O 1
ATOM 669 N N . TRP A 1 86 ? 9.685 4.652 -4.579 1.00 98.62 86 TRP A N 1
ATOM 670 C CA . TRP A 1 86 ? 9.763 3.207 -4.734 1.00 98.62 86 TRP A CA 1
ATOM 671 C C . TRP A 1 86 ? 8.381 2.606 -5.018 1.00 98.62 86 TRP A C 1
ATOM 673 O O . TRP A 1 86 ? 7.427 2.869 -4.283 1.00 98.62 86 TRP A O 1
ATOM 683 N N . GLY A 1 87 ? 8.281 1.787 -6.070 1.00 98.38 87 GLY A N 1
ATOM 684 C CA . GLY A 1 87 ? 7.031 1.200 -6.552 1.00 98.38 87 GLY A CA 1
ATOM 685 C C . GLY A 1 87 ? 6.293 0.423 -5.467 1.00 98.38 87 GLY A C 1
ATOM 686 O O . GLY A 1 87 ? 5.146 0.744 -5.157 1.00 98.38 87 GLY A O 1
ATOM 687 N N . ARG A 1 88 ? 6.950 -0.546 -4.813 1.00 98.06 88 ARG A N 1
ATOM 688 C CA . ARG A 1 88 ? 6.309 -1.283 -3.711 1.00 98.06 88 ARG A CA 1
ATOM 689 C C . ARG A 1 88 ? 6.064 -0.408 -2.475 1.00 98.06 88 ARG A C 1
ATOM 691 O O . ARG A 1 88 ? 5.049 -0.612 -1.819 1.00 98.06 88 ARG A O 1
ATOM 698 N N . GLY A 1 89 ? 6.910 0.581 -2.183 1.00 98.50 89 GLY A N 1
ATOM 699 C CA . GLY A 1 89 ? 6.640 1.552 -1.111 1.00 98.50 89 GLY A CA 1
ATOM 700 C C . GLY A 1 89 ? 5.319 2.294 -1.347 1.00 98.50 89 GLY A C 1
ATOM 701 O O . GLY A 1 89 ? 4.437 2.327 -0.496 1.00 98.50 89 GLY A O 1
ATOM 702 N N . ASN A 1 90 ? 5.099 2.761 -2.576 1.00 98.88 90 ASN A N 1
ATOM 703 C CA . ASN A 1 90 ? 3.817 3.334 -2.985 1.00 98.88 90 ASN A CA 1
ATOM 704 C C . ASN A 1 90 ? 2.680 2.298 -2.964 1.00 98.88 90 ASN A C 1
ATOM 706 O O . ASN A 1 90 ? 1.558 2.636 -2.604 1.00 98.88 90 ASN A O 1
ATOM 710 N N . GLY A 1 91 ? 2.954 1.029 -3.269 1.00 98.75 91 GLY A N 1
ATOM 711 C CA . GLY A 1 91 ? 2.007 -0.066 -3.049 1.00 98.75 91 GLY A CA 1
ATOM 712 C C . GLY A 1 91 ? 1.582 -0.202 -1.581 1.00 98.75 91 GLY A C 1
ATOM 713 O O . GLY A 1 91 ? 0.394 -0.357 -1.303 1.00 98.75 91 GLY A O 1
ATOM 714 N N . PHE A 1 92 ? 2.515 -0.102 -0.629 1.00 98.81 92 PHE A N 1
ATOM 715 C CA . PHE A 1 92 ? 2.202 -0.149 0.804 1.00 98.81 92 PHE A CA 1
ATOM 716 C C . PHE A 1 92 ? 1.377 1.050 1.254 1.00 98.81 92 PHE A C 1
ATOM 718 O O . PHE A 1 92 ? 0.407 0.859 1.985 1.00 98.81 92 PHE A O 1
ATOM 725 N N . ALA A 1 93 ? 1.693 2.253 0.767 1.00 98.81 93 ALA A N 1
ATOM 726 C CA . ALA A 1 93 ? 0.848 3.418 0.998 1.00 98.81 93 ALA A CA 1
ATOM 727 C C . ALA A 1 93 ? -0.581 3.152 0.489 1.00 98.81 93 ALA A C 1
ATOM 729 O O . ALA A 1 93 ? -1.535 3.286 1.251 1.00 98.81 93 ALA A O 1
ATOM 730 N N . ALA A 1 94 ? -0.740 2.661 -0.747 1.00 98.88 94 ALA A N 1
ATOM 731 C CA . ALA A 1 94 ? -2.057 2.362 -1.311 1.00 98.88 94 ALA A CA 1
ATOM 732 C C . ALA A 1 94 ? -2.845 1.342 -0.465 1.00 98.88 94 ALA A C 1
ATOM 734 O O . ALA A 1 94 ? -4.021 1.566 -0.173 1.00 98.88 94 ALA A O 1
ATOM 735 N N . LEU A 1 95 ? -2.197 0.262 -0.009 1.00 98.75 95 LEU A N 1
ATOM 736 C CA . LEU A 1 95 ? -2.814 -0.692 0.917 1.00 98.75 95 LEU A CA 1
ATOM 737 C C . LEU A 1 95 ? -3.176 -0.056 2.262 1.00 98.75 95 LEU A C 1
ATOM 739 O O . LEU A 1 95 ? -4.234 -0.361 2.801 1.00 98.75 95 LEU A O 1
ATOM 743 N N . GLY A 1 96 ? -2.317 0.804 2.811 1.00 98.56 96 GLY A N 1
ATOM 744 C CA . GLY A 1 96 ? -2.548 1.480 4.086 1.00 98.56 96 GLY A CA 1
ATOM 745 C C . GLY A 1 96 ? -3.783 2.365 4.066 1.00 98.56 96 GLY A C 1
ATOM 746 O O . GLY A 1 96 ? -4.639 2.237 4.939 1.00 98.56 96 GLY A O 1
ATOM 747 N N . TYR A 1 97 ? -3.937 3.198 3.036 1.00 98.75 97 TYR A N 1
ATOM 748 C CA . TYR A 1 97 ? -5.152 3.996 2.865 1.00 98.75 97 TYR A CA 1
ATOM 749 C C . TYR A 1 97 ? -6.383 3.110 2.636 1.00 98.75 97 TYR A C 1
ATOM 751 O O . TYR A 1 97 ? -7.408 3.335 3.277 1.00 98.75 97 TYR A O 1
ATOM 759 N N . ALA A 1 98 ? -6.289 2.075 1.795 1.00 98.69 98 ALA A N 1
ATOM 760 C CA . ALA A 1 98 ? -7.411 1.174 1.539 1.00 98.69 98 ALA A CA 1
ATOM 761 C C . ALA A 1 98 ? -7.852 0.396 2.792 1.00 98.69 98 ALA A C 1
ATOM 763 O O . ALA A 1 98 ? -9.051 0.305 3.059 1.00 98.69 98 ALA A O 1
ATOM 764 N N . GLU A 1 99 ? -6.920 -0.150 3.581 1.00 98.19 99 GLU A N 1
ATOM 765 C CA . GLU A 1 99 ? -7.237 -0.825 4.846 1.00 98.19 99 GLU A CA 1
ATOM 766 C C . GLU A 1 99 ? -7.848 0.160 5.846 1.00 98.19 99 GLU A C 1
ATOM 768 O O . GLU A 1 99 ? -8.885 -0.162 6.410 1.00 98.19 99 GLU A O 1
ATOM 773 N N . THR A 1 100 ? -7.305 1.370 6.018 1.00 98.31 100 THR A N 1
ATOM 774 C CA . THR A 1 100 ? -7.899 2.375 6.921 1.00 98.31 100 THR A CA 1
ATOM 775 C C . THR A 1 100 ? -9.327 2.737 6.508 1.00 98.31 100 THR A C 1
ATOM 777 O O . THR A 1 100 ? -10.245 2.632 7.320 1.00 98.31 100 THR A O 1
ATOM 780 N N . LEU A 1 101 ? -9.538 3.108 5.239 1.00 98.50 101 LEU A N 1
ATOM 781 C CA . LEU A 1 101 ? -10.846 3.524 4.716 1.00 98.50 101 LEU A CA 1
ATOM 782 C C . LEU A 1 101 ? -11.907 2.421 4.827 1.00 98.50 101 LEU A C 1
ATOM 784 O O . LEU A 1 101 ? -13.081 2.727 4.993 1.00 98.50 101 LEU A O 1
ATOM 788 N N . THR A 1 102 ? -11.498 1.147 4.824 1.00 98.06 102 THR A N 1
ATOM 789 C CA . THR A 1 102 ? -12.401 -0.005 5.019 1.00 98.06 102 THR A CA 1
ATOM 790 C C . THR A 1 102 ? -13.121 0.015 6.361 1.00 98.06 102 THR A C 1
ATOM 792 O O . THR A 1 102 ? -14.228 -0.508 6.464 1.00 98.06 102 THR A O 1
ATOM 795 N N . TYR A 1 103 ? -12.493 0.577 7.392 1.00 98.06 103 TYR A N 1
ATOM 796 C CA . TYR A 1 103 ? -13.014 0.536 8.755 1.00 98.06 103 TYR A CA 1
ATOM 797 C C . TYR A 1 103 ? -13.537 1.885 9.249 1.00 98.06 103 TYR A C 1
ATOM 799 O O . TYR A 1 103 ? -14.164 1.917 10.306 1.00 98.06 103 TYR A O 1
ATOM 807 N N . LEU A 1 104 ? -13.301 2.977 8.515 1.00 97.56 104 LEU A N 1
ATOM 808 C CA . LEU A 1 104 ? -13.780 4.303 8.899 1.00 97.56 104 LEU A CA 1
ATOM 809 C C . LEU A 1 104 ? -15.301 4.425 8.705 1.00 97.56 104 LEU A C 1
ATOM 811 O O . LEU A 1 104 ? -15.782 4.216 7.588 1.00 97.56 104 LEU A O 1
ATOM 815 N N . PRO A 1 105 ? -16.057 4.808 9.754 1.00 96.88 105 PRO A N 1
ATOM 816 C CA . PRO A 1 105 ? -17.462 5.187 9.618 1.00 96.88 105 PRO A CA 1
ATOM 817 C C . PRO A 1 105 ? -17.651 6.312 8.600 1.00 96.88 105 PRO A C 1
ATOM 819 O 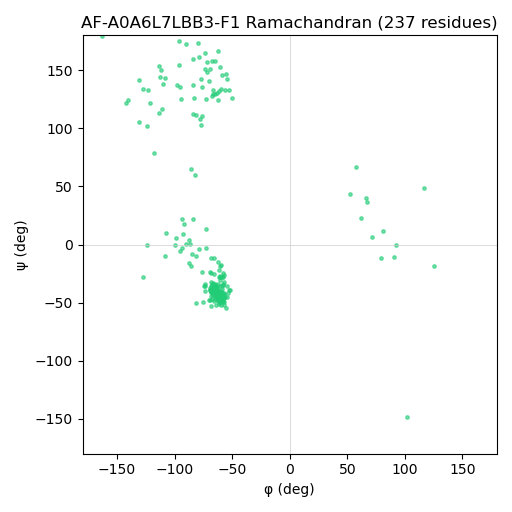O . PRO A 1 105 ? -16.803 7.196 8.495 1.00 96.88 105 PRO A O 1
ATOM 822 N N . ASP A 1 106 ? -18.773 6.315 7.880 1.00 95.25 106 ASP A N 1
ATOM 823 C CA . ASP A 1 106 ? -19.039 7.320 6.840 1.00 95.25 106 ASP A CA 1
ATOM 824 C C . ASP A 1 106 ? -19.079 8.761 7.377 1.00 95.25 106 ASP A C 1
ATOM 826 O O . ASP A 1 106 ? -18.748 9.691 6.647 1.00 95.25 106 ASP A O 1
ATOM 830 N N . ASP A 1 107 ? -19.439 8.949 8.650 1.00 95.56 107 ASP A N 1
ATOM 831 C CA . ASP A 1 107 ? -19.478 10.236 9.351 1.00 95.56 107 ASP A CA 1
ATOM 832 C C . ASP A 1 107 ? -18.181 10.571 10.112 1.00 95.56 107 ASP A C 1
ATOM 834 O O . ASP A 1 107 ? -18.139 11.543 10.872 1.00 95.56 107 ASP A O 1
ATOM 838 N N . TYR A 1 108 ? -17.109 9.794 9.919 1.00 97.81 108 TYR A N 1
ATOM 839 C CA . TYR A 1 108 ? -15.835 10.036 10.588 1.00 97.81 108 TYR A CA 1
ATOM 840 C C . TYR A 1 108 ? -15.177 11.344 10.089 1.00 97.81 108 TYR A C 1
ATOM 842 O O . TYR A 1 108 ? -14.984 11.489 8.877 1.00 97.81 108 TYR A O 1
ATOM 850 N N . PRO A 1 109 ? -14.773 12.276 10.981 1.00 97.12 109 PRO A N 1
ATOM 851 C CA . PRO A 1 109 ? -14.395 13.647 10.608 1.00 97.12 109 PRO A CA 1
ATOM 852 C C . PRO A 1 109 ? -13.338 13.791 9.503 1.00 97.12 109 PRO A C 1
ATOM 854 O O . PRO A 1 109 ? -13.469 14.659 8.644 1.00 97.12 109 PRO A O 1
ATOM 857 N N . ASP A 1 110 ? -12.310 12.938 9.494 1.00 97.81 110 ASP A N 1
ATOM 858 C CA . ASP A 1 110 ? -11.189 13.016 8.543 1.00 97.81 110 ASP A CA 1
ATOM 859 C C . ASP A 1 110 ? -11.312 12.063 7.342 1.00 97.81 110 ASP A C 1
ATOM 861 O O . ASP A 1 110 ? -10.393 11.965 6.522 1.00 97.81 110 ASP A O 1
ATOM 865 N N . ARG A 1 111 ? -12.441 11.359 7.196 1.00 98.31 111 ARG A N 1
ATOM 866 C CA . ARG A 1 111 ? -12.623 10.363 6.128 1.00 98.31 111 ARG A CA 1
ATOM 867 C C . ARG A 1 111 ? -12.449 10.972 4.739 1.00 98.31 111 ARG A C 1
ATOM 869 O O . ARG A 1 111 ? -11.687 10.440 3.933 1.00 98.31 111 ARG A O 1
ATOM 876 N N . ASP A 1 112 ? -13.093 12.104 4.471 1.00 98.19 112 ASP A N 1
ATOM 877 C CA . ASP A 1 112 ? -13.017 12.772 3.165 1.00 98.19 112 ASP A CA 1
ATOM 878 C C . ASP A 1 112 ? -11.614 13.315 2.867 1.00 98.19 112 ASP A C 1
ATOM 880 O O . ASP A 1 112 ? -11.158 13.286 1.720 1.00 98.19 112 ASP A O 1
ATOM 884 N N . ASN A 1 113 ? -10.888 13.752 3.900 1.00 98.38 113 ASN A N 1
ATOM 885 C CA . ASN A 1 113 ? -9.501 14.186 3.767 1.00 98.38 113 ASN A CA 1
ATOM 886 C C . ASN A 1 113 ? -8.597 13.012 3.352 1.00 98.38 113 ASN A C 1
ATOM 888 O O . ASN A 1 113 ? -7.841 13.112 2.383 1.00 98.38 113 ASN A O 1
ATOM 892 N N . LEU A 1 114 ? -8.735 11.856 4.012 1.00 98.56 114 LEU A N 1
ATOM 893 C CA . LEU A 1 114 ? -8.002 10.640 3.651 1.00 98.56 114 LEU A CA 1
ATOM 894 C C . LEU A 1 114 ? -8.362 10.132 2.247 1.00 98.56 114 LEU A C 1
ATOM 896 O O . LEU A 1 114 ? -7.463 9.733 1.504 1.00 98.56 114 LEU A O 1
ATOM 900 N N . ILE A 1 115 ? -9.638 10.194 1.847 1.00 98.62 115 ILE A N 1
ATOM 901 C CA . ILE A 1 115 ? -10.064 9.870 0.475 1.00 98.62 115 ILE A CA 1
ATOM 902 C C . ILE A 1 115 ? -9.388 10.806 -0.528 1.00 98.62 115 ILE A C 1
ATOM 904 O O . ILE A 1 115 ? -8.851 10.336 -1.527 1.00 98.62 115 ILE A O 1
ATOM 908 N N . SER A 1 116 ? -9.366 12.114 -0.266 1.00 98.56 116 SER A N 1
ATOM 909 C CA . SER A 1 116 ? -8.712 13.104 -1.133 1.00 98.56 116 SER A CA 1
ATOM 910 C C . SER A 1 116 ? -7.212 12.828 -1.299 1.00 98.56 116 SER A C 1
ATOM 912 O O . SER A 1 116 ? -6.685 12.836 -2.416 1.00 98.56 116 SER A O 1
ATOM 914 N N . ILE A 1 117 ? -6.520 12.506 -0.201 1.00 98.75 117 ILE A N 1
ATOM 915 C CA . ILE A 1 117 ? -5.103 12.119 -0.210 1.00 98.75 117 ILE A CA 1
ATOM 916 C C . ILE A 1 117 ? -4.871 10.862 -1.053 1.00 98.75 117 ILE A C 1
ATOM 918 O O . ILE A 1 117 ? -3.973 10.840 -1.903 1.00 98.75 117 ILE A O 1
ATOM 922 N N . HIS A 1 118 ? -5.697 9.836 -0.847 1.00 98.75 118 HIS A N 1
ATOM 923 C CA . HIS A 1 118 ? -5.573 8.572 -1.556 1.00 98.75 118 HIS A CA 1
ATOM 924 C C . HIS A 1 118 ? -5.915 8.703 -3.045 1.00 98.75 118 HIS A C 1
ATOM 926 O O . HIS A 1 118 ? -5.195 8.168 -3.880 1.00 98.75 118 HIS A O 1
ATOM 932 N N . ARG A 1 119 ? -6.944 9.472 -3.415 1.00 98.75 119 ARG A N 1
ATOM 933 C CA . ARG A 1 119 ? -7.282 9.738 -4.824 1.00 98.75 119 ARG A CA 1
ATOM 934 C C . ARG A 1 119 ? -6.138 10.420 -5.559 1.00 98.75 119 ARG A C 1
ATOM 936 O O . ARG A 1 119 ? -5.700 9.921 -6.588 1.00 98.75 119 ARG A O 1
ATOM 943 N N . ARG A 1 120 ? -5.563 11.474 -4.973 1.00 98.81 120 ARG A N 1
ATOM 944 C CA . ARG A 1 120 ? -4.383 12.155 -5.531 1.00 98.81 120 ARG A CA 1
ATOM 945 C C . ARG A 1 120 ? -3.193 11.210 -5.715 1.00 98.81 120 ARG A C 1
ATOM 947 O O . ARG A 1 120 ? -2.433 11.356 -6.667 1.00 98.81 120 ARG A O 1
ATOM 954 N N . HIS A 1 121 ? -3.039 10.227 -4.831 1.00 98.88 121 HIS A N 1
ATOM 955 C CA . HIS A 1 121 ? -2.029 9.180 -4.977 1.00 98.88 121 HIS A CA 1
ATOM 956 C C . HIS A 1 121 ? -2.321 8.224 -6.132 1.00 98.88 121 HIS A C 1
ATOM 958 O O . HIS A 1 121 ? -1.437 7.957 -6.944 1.00 98.88 121 HIS A O 1
ATOM 964 N N . LEU A 1 122 ? -3.553 7.729 -6.234 1.00 98.88 122 LEU A N 1
ATOM 965 C CA . LEU A 1 122 ? -3.961 6.838 -7.317 1.00 98.88 122 LEU A CA 1
ATOM 966 C C . LEU A 1 122 ? -3.888 7.535 -8.682 1.00 98.88 122 LEU A C 1
ATOM 968 O O . LEU A 1 122 ? -3.425 6.925 -9.641 1.00 98.88 122 LEU A O 1
ATOM 972 N N . ASP A 1 123 ? -4.238 8.818 -8.762 1.00 98.81 123 ASP A N 1
ATOM 973 C CA . ASP A 1 123 ? -4.108 9.630 -9.980 1.00 98.81 123 ASP A CA 1
ATOM 974 C C . ASP A 1 123 ? -2.641 9.781 -10.401 1.00 98.81 123 ASP A C 1
ATOM 976 O O . ASP A 1 123 ? -2.296 9.638 -11.578 1.00 98.81 123 ASP A O 1
ATOM 980 N N . ALA A 1 124 ? -1.748 9.989 -9.431 1.00 98.81 124 ALA A N 1
ATOM 981 C CA . ALA A 1 124 ? -0.312 9.998 -9.676 1.00 98.81 124 ALA A CA 1
ATOM 982 C C . ALA A 1 124 ? 0.179 8.641 -10.197 1.00 98.81 124 ALA A C 1
ATOM 984 O O . ALA A 1 124 ? 0.970 8.590 -11.139 1.00 98.81 124 ALA A O 1
ATOM 985 N N . LEU A 1 125 ? -0.305 7.532 -9.634 1.00 98.75 125 LEU A N 1
ATOM 986 C CA . LEU A 1 125 ? 0.029 6.188 -10.106 1.00 98.75 125 LEU A CA 1
ATOM 987 C C . LEU A 1 125 ? -0.487 5.944 -11.530 1.00 98.75 125 LEU A C 1
ATOM 989 O O . LEU A 1 125 ? 0.270 5.434 -12.354 1.00 98.75 125 LEU A O 1
ATOM 993 N N . ILE A 1 126 ? -1.705 6.378 -11.869 1.00 98.62 126 ILE A N 1
ATOM 994 C CA . ILE A 1 126 ? -2.234 6.322 -13.244 1.00 98.62 126 ILE A CA 1
ATOM 995 C C . ILE A 1 126 ? -1.274 7.017 -14.217 1.00 98.62 126 ILE A C 1
ATOM 997 O O . ILE A 1 126 ? -0.940 6.446 -15.258 1.00 98.62 126 ILE A O 1
ATOM 1001 N N . ALA A 1 127 ? -0.772 8.204 -13.864 1.00 98.12 127 ALA A N 1
ATOM 1002 C CA . ALA A 1 127 ? 0.164 8.961 -14.697 1.00 98.12 127 ALA A CA 1
ATOM 1003 C C . ALA A 1 127 ? 1.537 8.276 -14.876 1.00 98.12 127 ALA A C 1
ATOM 1005 O O . ALA A 1 127 ? 2.205 8.505 -15.885 1.00 98.12 127 ALA A O 1
ATOM 1006 N N . HIS A 1 128 ? 1.953 7.422 -13.934 1.00 98.19 128 HIS A N 1
ATOM 1007 C CA . HIS A 1 128 ? 3.232 6.692 -13.976 1.00 98.19 128 HIS A CA 1
ATOM 1008 C C . HIS A 1 128 ? 3.100 5.238 -14.466 1.00 98.19 128 HIS A C 1
ATOM 1010 O O . HIS A 1 128 ? 4.105 4.528 -14.591 1.00 98.19 128 HIS A O 1
ATOM 1016 N N . ARG A 1 129 ? 1.882 4.785 -14.785 1.00 97.38 129 ARG A N 1
ATOM 1017 C CA . ARG A 1 129 ? 1.618 3.463 -15.365 1.00 97.38 129 ARG A CA 1
ATOM 1018 C C . ARG A 1 129 ? 2.353 3.312 -16.701 1.00 97.38 129 ARG A C 1
ATOM 1020 O O . ARG A 1 129 ? 2.313 4.185 -17.569 1.00 97.38 129 ARG A O 1
ATOM 1027 N N . ARG A 1 130 ? 3.022 2.177 -16.894 1.00 97.44 130 ARG A N 1
ATOM 1028 C CA . ARG A 1 130 ? 3.692 1.832 -18.156 1.00 97.44 130 ARG A CA 1
ATOM 1029 C C . ARG A 1 130 ? 2.681 1.318 -19.189 1.00 97.44 130 ARG A C 1
ATOM 1031 O O . ARG A 1 130 ? 1.606 0.865 -18.810 1.00 97.44 130 ARG A O 1
ATOM 1038 N N . PRO A 1 131 ? 3.020 1.307 -20.493 1.00 95.62 131 PRO A N 1
ATOM 1039 C CA . PRO A 1 131 ? 2.136 0.747 -21.524 1.00 95.62 131 PRO A CA 1
ATOM 1040 C C . PRO A 1 131 ? 1.739 -0.720 -21.296 1.00 95.62 131 PRO A C 1
ATOM 1042 O O . PRO A 1 131 ? 0.680 -1.136 -21.742 1.00 95.62 131 PRO A O 1
ATOM 1045 N N . SER A 1 132 ? 2.567 -1.485 -20.581 1.00 95.44 132 SER A N 1
ATOM 1046 C CA . SER A 1 132 ? 2.283 -2.856 -20.133 1.00 95.44 132 SER A CA 1
ATOM 1047 C C . SER A 1 132 ? 1.263 -2.945 -18.990 1.00 95.44 132 SER A C 1
ATOM 1049 O O . SER A 1 132 ? 0.987 -4.036 -18.516 1.00 95.44 132 SER A O 1
ATOM 1051 N N . GLY A 1 133 ? 0.778 -1.817 -18.465 1.00 96.44 133 GLY A N 1
ATOM 1052 C CA . GLY A 1 133 ? -0.021 -1.747 -17.241 1.00 96.44 133 GLY A CA 1
ATOM 1053 C C . GLY A 1 133 ? 0.798 -1.819 -15.946 1.00 96.44 133 GLY A C 1
ATOM 1054 O O . GLY A 1 133 ? 0.274 -1.499 -14.886 1.00 96.44 133 GLY A O 1
ATOM 1055 N N . MET A 1 134 ? 2.085 -2.168 -16.009 1.00 98.00 134 MET A N 1
ATOM 1056 C CA . MET A 1 134 ? 2.947 -2.282 -14.828 1.00 98.00 134 MET A CA 1
ATOM 1057 C C . MET A 1 134 ? 3.458 -0.923 -14.321 1.00 98.00 134 MET A C 1
ATOM 1059 O O . MET A 1 134 ? 3.350 0.102 -14.999 1.00 98.00 134 MET A O 1
ATOM 1063 N N . PHE A 1 135 ? 4.138 -0.943 -13.175 1.00 98.38 135 PHE A N 1
ATOM 1064 C CA . PHE A 1 135 ? 4.934 0.172 -12.663 1.00 98.38 135 PHE A CA 1
ATOM 1065 C C . PHE A 1 135 ? 6.424 -0.145 -12.683 1.00 98.38 135 PHE A C 1
ATOM 1067 O O . PHE A 1 135 ? 6.818 -1.297 -12.532 1.00 98.38 135 PHE A O 1
ATOM 1074 N N . SER A 1 136 ? 7.253 0.881 -12.852 1.00 98.25 136 SER A N 1
ATOM 1075 C CA . SER A 1 136 ? 8.705 0.781 -12.678 1.00 98.25 136 SER A CA 1
ATOM 1076 C C . SER A 1 136 ? 9.066 0.638 -11.190 1.00 98.25 136 SER A C 1
ATOM 1078 O O . SER A 1 136 ? 8.397 1.220 -10.337 1.00 98.25 136 SER A O 1
ATOM 1080 N N . GLN A 1 137 ? 10.157 -0.067 -10.872 1.00 98.06 137 GLN A N 1
ATOM 1081 C CA . GLN A 1 137 ? 10.705 -0.207 -9.514 1.00 98.06 137 GLN A CA 1
ATOM 1082 C C . GLN A 1 137 ? 10.900 1.156 -8.832 1.00 98.06 137 GLN A C 1
ATOM 1084 O O . GLN A 1 137 ? 10.600 1.308 -7.651 1.00 98.06 137 GLN A O 1
ATOM 1089 N N . LEU A 1 138 ? 11.354 2.163 -9.576 1.00 98.50 138 LEU A N 1
ATOM 1090 C CA . LEU A 1 138 ? 11.229 3.572 -9.201 1.00 98.50 138 LEU A CA 1
ATOM 1091 C C . LEU A 1 138 ? 10.237 4.232 -10.161 1.00 98.50 138 LEU A C 1
ATOM 1093 O O . LEU A 1 138 ? 10.489 4.273 -11.367 1.00 98.50 138 LEU A O 1
ATOM 1097 N N . LEU A 1 139 ? 9.110 4.717 -9.635 1.00 98.50 139 LEU A N 1
ATOM 1098 C CA . LEU A 1 139 ? 7.955 5.159 -10.429 1.00 98.50 139 LEU A CA 1
ATOM 1099 C C . LEU A 1 139 ? 8.299 6.292 -11.401 1.00 98.50 139 LEU A C 1
ATOM 1101 O O . LEU A 1 139 ? 7.865 6.282 -12.552 1.00 98.50 139 LEU A O 1
ATOM 1105 N N . ASP A 1 140 ? 9.117 7.231 -10.943 1.00 97.31 140 ASP A N 1
ATOM 1106 C CA . ASP A 1 140 ? 9.560 8.430 -11.653 1.00 97.31 140 ASP A CA 1
ATOM 1107 C C . ASP A 1 140 ? 10.853 8.229 -12.462 1.00 97.31 140 ASP A C 1
ATOM 1109 O O . ASP A 1 140 ? 11.312 9.153 -13.133 1.00 97.31 140 ASP A O 1
ATOM 1113 N N . LEU A 1 141 ? 11.428 7.021 -12.448 1.00 97.19 141 LEU A N 1
ATOM 1114 C CA . LEU A 1 141 ? 12.620 6.671 -13.220 1.00 97.19 141 LEU A CA 1
ATOM 1115 C C . LEU A 1 141 ? 12.304 5.552 -14.230 1.00 97.19 141 LEU A C 1
ATOM 1117 O O . LEU A 1 141 ? 12.621 4.373 -13.998 1.00 97.19 141 LEU A O 1
ATOM 1121 N N . PRO A 1 142 ? 11.674 5.898 -15.373 1.00 89.69 142 PRO A N 1
ATOM 1122 C CA . PRO A 1 142 ? 11.388 4.935 -16.427 1.00 89.69 142 PRO A CA 1
ATOM 1123 C C . PRO A 1 142 ? 12.697 4.364 -16.989 1.00 89.69 142 PRO A C 1
ATOM 1125 O O . PRO A 1 142 ? 13.569 5.105 -17.432 1.00 89.69 142 PRO A O 1
ATOM 1128 N N . GLY A 1 143 ? 12.831 3.037 -16.963 1.00 91.25 143 GLY A N 1
ATOM 1129 C CA . GLY A 1 143 ? 14.057 2.322 -17.343 1.00 91.25 143 GLY A CA 1
ATOM 1130 C C . GLY A 1 143 ? 14.568 1.381 -16.252 1.00 91.25 143 GLY A C 1
ATOM 1131 O O . GLY A 1 143 ? 15.304 0.445 -16.554 1.00 91.25 143 GLY A O 1
ATOM 1132 N N . THR A 1 144 ? 14.124 1.570 -15.005 1.00 97.44 144 THR A N 1
ATOM 1133 C CA . THR A 1 144 ? 14.186 0.498 -14.003 1.00 97.44 144 THR A CA 1
ATOM 1134 C C . THR A 1 144 ? 13.228 -0.637 -14.381 1.00 97.44 144 THR A C 1
ATOM 1136 O O . THR A 1 144 ? 12.301 -0.436 -15.174 1.00 97.44 144 THR A O 1
ATOM 1139 N N . TYR A 1 145 ? 13.474 -1.846 -13.866 1.00 97.12 145 TYR A N 1
ATOM 1140 C CA . TYR A 1 145 ? 12.612 -2.991 -14.166 1.00 97.12 145 TYR A CA 1
ATOM 1141 C C . TYR A 1 145 ? 11.181 -2.734 -13.685 1.00 97.12 145 TYR A C 1
ATOM 1143 O O . TYR A 1 145 ? 10.953 -1.953 -12.762 1.00 97.12 145 TYR A O 1
ATOM 1151 N N . GLN A 1 146 ? 10.214 -3.369 -14.338 1.00 97.56 146 GLN A N 1
ATOM 1152 C CA . GLN A 1 146 ? 8.810 -3.259 -13.956 1.00 97.56 146 GLN A CA 1
ATOM 1153 C C . GLN A 1 146 ? 8.515 -4.249 -12.841 1.00 97.56 146 GLN A C 1
ATOM 1155 O O . GLN A 1 146 ? 8.982 -5.369 -12.933 1.00 97.56 146 GLN A O 1
ATOM 1160 N N . GLU A 1 147 ? 7.771 -3.864 -11.811 1.00 97.19 147 GLU A N 1
ATOM 1161 C CA . GLU A 1 147 ? 7.738 -4.599 -10.545 1.00 97.19 147 GLU A CA 1
ATOM 1162 C C . GLU A 1 147 ? 6.320 -5.074 -10.196 1.00 97.19 147 GLU A C 1
ATOM 1164 O O . GLU A 1 147 ? 5.397 -4.269 -10.073 1.00 97.19 147 GLU A O 1
ATOM 1169 N N . LEU A 1 148 ? 6.137 -6.387 -10.032 1.00 98.19 148 LEU A N 1
ATOM 1170 C CA . LEU A 1 148 ? 4.827 -7.032 -9.890 1.00 98.19 148 LEU A CA 1
ATOM 1171 C C . LEU A 1 148 ? 4.126 -6.715 -8.565 1.00 98.19 148 LEU A C 1
ATOM 1173 O O . LEU A 1 148 ? 2.911 -6.521 -8.549 1.00 98.19 148 LEU A O 1
ATOM 1177 N N . THR A 1 149 ? 4.846 -6.656 -7.441 1.00 98.12 149 THR A N 1
ATOM 1178 C CA . THR A 1 149 ? 4.180 -6.483 -6.139 1.00 98.12 149 THR A CA 1
ATOM 1179 C C . THR A 1 149 ? 3.460 -5.141 -6.040 1.00 98.12 149 THR A C 1
ATOM 1181 O O . THR A 1 149 ? 2.330 -5.097 -5.560 1.00 98.12 149 THR A O 1
ATOM 1184 N N . SER A 1 150 ? 4.048 -4.071 -6.574 1.00 97.88 150 SER A N 1
ATOM 1185 C CA . SER A 1 150 ? 3.436 -2.747 -6.655 1.00 97.88 150 SER A CA 1
ATOM 1186 C C . SER A 1 150 ? 2.124 -2.761 -7.443 1.00 97.88 150 SER A C 1
ATOM 1188 O O . SER A 1 150 ? 1.132 -2.198 -6.984 1.00 97.88 150 SER A O 1
ATOM 1190 N N . VAL A 1 151 ? 2.075 -3.482 -8.567 1.00 98.69 151 VAL A N 1
ATOM 1191 C CA . VAL A 1 151 ? 0.872 -3.645 -9.398 1.00 98.69 151 VAL A CA 1
ATOM 1192 C C . VAL A 1 151 ? -0.231 -4.349 -8.618 1.00 98.69 151 VAL A C 1
ATOM 1194 O O . VAL A 1 151 ? -1.350 -3.846 -8.564 1.00 98.69 151 VAL A O 1
ATOM 1197 N N . CYS 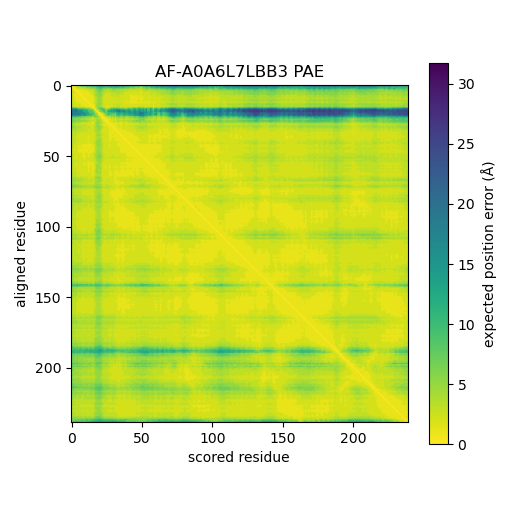A 1 152 ? 0.083 -5.466 -7.956 1.00 98.75 152 CYS A N 1
ATOM 1198 C CA . CYS A 1 152 ? -0.894 -6.213 -7.163 1.00 98.75 152 CYS A CA 1
ATOM 1199 C C . CYS A 1 152 ? -1.443 -5.390 -5.988 1.00 98.75 152 CYS A C 1
ATOM 1201 O O . CYS A 1 152 ? -2.643 -5.399 -5.721 1.00 98.75 152 CYS A O 1
ATOM 1203 N N . MET A 1 153 ? -0.578 -4.653 -5.289 1.00 98.88 153 MET A N 1
ATOM 1204 C CA . MET A 1 153 ? -0.955 -3.849 -4.123 1.00 98.88 153 MET A CA 1
ATOM 1205 C C . MET A 1 153 ? -1.831 -2.652 -4.503 1.00 98.88 153 MET A C 1
ATOM 1207 O O . MET A 1 153 ? -2.856 -2.409 -3.867 1.00 98.88 153 MET A O 1
ATOM 1211 N N . VAL A 1 154 ? -1.465 -1.933 -5.567 1.00 98.94 154 VAL A N 1
ATOM 1212 C CA . VAL A 1 154 ? -2.277 -0.829 -6.097 1.00 98.94 154 VAL A CA 1
ATOM 1213 C C . VAL A 1 154 ? -3.591 -1.366 -6.661 1.00 98.94 154 VAL A C 1
ATOM 1215 O O . VAL A 1 154 ? -4.649 -0.823 -6.359 1.00 98.94 154 VAL A O 1
ATOM 1218 N N . GLY A 1 155 ? -3.546 -2.469 -7.412 1.00 98.88 155 GLY A N 1
ATOM 1219 C CA . GLY A 1 155 ? -4.732 -3.119 -7.963 1.00 98.88 155 GLY A CA 1
ATOM 1220 C C . GLY A 1 155 ? -5.740 -3.498 -6.882 1.00 98.88 155 GLY A C 1
ATOM 1221 O O . GLY A 1 155 ? -6.922 -3.188 -7.010 1.00 98.88 155 GLY A O 1
ATOM 1222 N N . TYR A 1 156 ? -5.274 -4.082 -5.776 1.00 98.88 156 TYR A N 1
ATOM 1223 C CA . TYR A 1 156 ? -6.107 -4.373 -4.611 1.00 98.88 156 TYR A CA 1
ATOM 1224 C C . TYR A 1 156 ? -6.764 -3.117 -4.033 1.00 98.88 156 TYR A C 1
ATOM 1226 O O . TYR A 1 156 ? -7.970 -3.115 -3.787 1.00 98.88 156 TYR A O 1
ATOM 1234 N N . ALA A 1 157 ? -5.990 -2.049 -3.820 1.00 98.88 157 ALA A N 1
ATOM 1235 C CA . ALA A 1 157 ? -6.501 -0.809 -3.242 1.00 98.88 157 ALA A CA 1
ATOM 1236 C C . ALA A 1 157 ? -7.592 -0.178 -4.124 1.00 98.88 157 ALA A C 1
ATOM 1238 O O . ALA A 1 157 ? -8.650 0.207 -3.621 1.00 98.88 157 ALA A O 1
ATOM 1239 N N . VAL A 1 158 ? -7.378 -0.152 -5.445 1.00 98.88 158 VAL A N 1
ATOM 1240 C CA . VAL A 1 158 ? -8.358 0.367 -6.410 1.00 98.88 158 VAL A CA 1
ATOM 1241 C C . VAL A 1 158 ? -9.598 -0.528 -6.471 1.00 98.88 158 VAL A C 1
ATOM 1243 O O . VAL A 1 158 ? -10.717 -0.024 -6.376 1.00 98.88 158 VAL A O 1
ATOM 1246 N N . ALA A 1 159 ? -9.421 -1.851 -6.571 1.00 98.88 159 ALA A N 1
ATOM 1247 C CA . ALA A 1 159 ? -10.531 -2.804 -6.606 1.00 98.88 159 ALA A CA 1
ATOM 1248 C C . ALA A 1 159 ? -11.416 -2.672 -5.364 1.00 98.88 159 ALA A C 1
ATOM 1250 O O . ALA A 1 159 ? -12.644 -2.617 -5.463 1.00 98.88 159 ALA A O 1
ATOM 1251 N N . ARG A 1 160 ? -10.787 -2.551 -4.192 1.00 98.75 160 ARG A N 1
ATOM 1252 C CA . ARG A 1 160 ? -11.490 -2.332 -2.936 1.00 98.75 160 ARG A CA 1
ATOM 1253 C C . ARG A 1 160 ? -12.244 -1.014 -2.91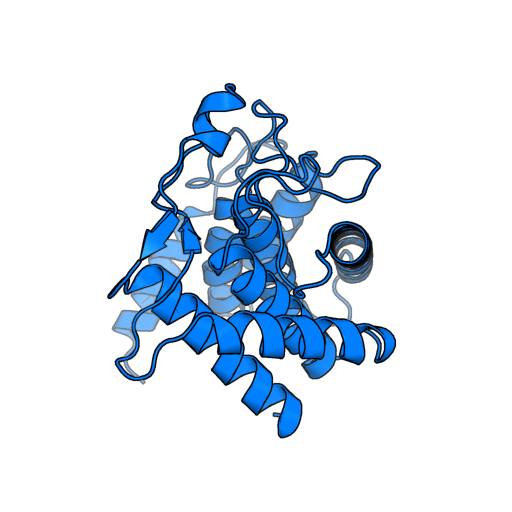5 1.00 98.75 160 ARG A C 1
ATOM 1255 O O . ARG A 1 160 ? -13.394 -0.994 -2.486 1.00 98.75 160 ARG A O 1
ATOM 1262 N N . GLY A 1 161 ? -11.614 0.072 -3.350 1.00 98.50 161 GLY A N 1
ATOM 1263 C CA . GLY A 1 161 ? -12.253 1.379 -3.321 1.00 98.50 161 GLY A CA 1
ATOM 1264 C C . GLY A 1 161 ? -13.459 1.485 -4.243 1.00 98.50 161 GLY A C 1
ATOM 1265 O O . GLY A 1 161 ? -14.467 2.065 -3.843 1.00 98.50 161 GLY A O 1
ATOM 1266 N N . LEU A 1 162 ? -13.402 0.850 -5.418 1.00 98.75 162 LEU A N 1
ATOM 1267 C CA . LEU A 1 162 ? -14.560 0.696 -6.302 1.00 98.75 162 LEU A CA 1
ATOM 1268 C C . LEU A 1 162 ? -15.667 -0.116 -5.621 1.00 98.75 162 LEU A C 1
ATOM 1270 O O . LEU A 1 162 ? -16.824 0.290 -5.598 1.00 98.75 162 LEU A O 1
ATOM 1274 N N . ARG A 1 163 ? -15.305 -1.253 -5.019 1.00 98.38 163 ARG A N 1
ATOM 1275 C CA . ARG A 1 163 ? -16.250 -2.172 -4.373 1.00 98.38 163 ARG A CA 1
ATOM 1276 C C . ARG A 1 163 ? -16.954 -1.557 -3.166 1.00 98.38 163 ARG A C 1
ATOM 1278 O O . ARG A 1 163 ? -18.121 -1.843 -2.925 1.00 98.38 163 ARG A O 1
ATOM 1285 N N . MET A 1 164 ? -16.240 -0.738 -2.402 1.00 97.31 164 MET A N 1
ATOM 1286 C CA . MET A 1 164 ? -16.750 -0.095 -1.190 1.00 97.31 164 MET A CA 1
ATOM 1287 C C . MET A 1 164 ? -17.323 1.305 -1.450 1.00 97.31 164 MET A C 1
ATOM 1289 O O . MET A 1 164 ? -17.860 1.922 -0.536 1.00 97.31 164 MET A O 1
ATOM 1293 N N . GLY A 1 165 ? -17.245 1.798 -2.689 1.00 96.56 165 GLY A N 1
ATOM 1294 C CA . GLY A 1 165 ? -17.923 3.017 -3.129 1.00 96.56 165 GLY A CA 1
ATOM 1295 C C . GLY A 1 165 ? -17.231 4.334 -2.770 1.00 96.56 165 GLY A C 1
ATOM 1296 O O . GLY A 1 165 ? -17.841 5.387 -2.937 1.00 96.56 165 GLY A O 1
ATOM 1297 N N . TRP A 1 166 ? -15.979 4.316 -2.299 1.00 96.25 166 TRP A N 1
ATOM 1298 C CA . TRP A 1 166 ? -15.200 5.546 -2.074 1.00 96.25 166 TRP A CA 1
ATOM 1299 C C . TRP A 1 166 ? -14.283 5.919 -3.249 1.00 96.25 166 TRP A C 1
ATOM 1301 O O . TRP A 1 166 ? -13.678 6.992 -3.233 1.00 96.25 166 TRP A O 1
ATOM 1311 N N . LEU A 1 167 ? -14.189 5.067 -4.277 1.00 98.19 167 LEU A N 1
ATOM 1312 C CA . LEU A 1 167 ? -13.663 5.428 -5.596 1.00 98.19 167 LEU A CA 1
ATOM 1313 C C . LEU A 1 167 ? -14.778 5.377 -6.635 1.00 98.19 167 LEU A C 1
ATOM 1315 O O . LEU A 1 167 ? -15.667 4.529 -6.582 1.00 98.19 167 LEU A O 1
ATOM 1319 N N . GLU A 1 168 ? -14.710 6.295 -7.591 1.00 97.56 168 GLU A N 1
ATOM 1320 C CA . GLU A 1 168 ? -15.686 6.403 -8.668 1.00 97.56 168 GLU A CA 1
ATOM 1321 C C . GLU A 1 168 ? -15.359 5.453 -9.832 1.00 97.56 168 GLU A C 1
ATOM 1323 O O . GLU A 1 168 ? -14.225 5.012 -10.012 1.00 97.56 168 GLU A O 1
ATOM 1328 N N . GLU A 1 169 ? -16.358 5.159 -10.661 1.00 97.88 169 GLU A N 1
ATOM 1329 C CA . GLU A 1 169 ? -16.265 4.184 -11.758 1.00 97.88 169 GLU A CA 1
ATOM 1330 C C . GLU A 1 169 ? -15.179 4.514 -12.808 1.00 97.88 169 GLU A C 1
ATOM 1332 O O . GLU A 1 169 ? -14.727 3.628 -13.532 1.00 97.88 169 GLU A O 1
ATOM 1337 N N . SER A 1 170 ? -14.696 5.763 -12.860 1.00 98.12 170 SER A N 1
ATOM 1338 C CA . SER A 1 170 ? -13.586 6.182 -13.733 1.00 98.12 170 SER A CA 1
ATOM 1339 C C . SER A 1 170 ? -12.291 5.390 -13.489 1.00 98.12 170 SER A C 1
ATOM 1341 O O . SER A 1 170 ? -11.487 5.240 -14.407 1.00 98.12 170 SER A O 1
ATOM 1343 N N . TYR A 1 171 ? -12.106 4.813 -12.295 1.00 98.62 171 TYR A N 1
ATOM 1344 C CA . TYR A 1 171 ? -10.952 3.968 -11.970 1.00 98.62 171 TYR A CA 1
ATOM 1345 C C . TYR A 1 171 ? -11.065 2.528 -12.509 1.00 98.62 171 TYR A C 1
ATOM 1347 O O . TYR A 1 171 ? -10.109 1.757 -12.374 1.00 98.62 171 TYR A O 1
ATOM 1355 N N . ARG A 1 172 ? -12.188 2.134 -13.132 1.00 98.31 172 ARG A N 1
ATOM 1356 C CA . ARG A 1 172 ? -12.381 0.761 -13.632 1.00 98.31 172 ARG A CA 1
ATOM 1357 C C . ARG A 1 172 ? -11.340 0.360 -14.674 1.00 98.31 172 ARG A C 1
ATOM 1359 O O . ARG A 1 172 ? -10.703 -0.679 -14.528 1.00 98.31 172 ARG A O 1
ATOM 1366 N N . GLU A 1 173 ? -11.116 1.196 -15.684 1.00 98.19 173 GLU A N 1
ATOM 1367 C CA . GLU A 1 173 ? -10.124 0.903 -16.729 1.00 98.19 173 GLU A CA 1
ATOM 1368 C C . GLU A 1 173 ? -8.715 0.757 -16.130 1.00 98.19 173 GLU A C 1
ATOM 1370 O O . GLU A 1 173 ? -7.907 -0.074 -16.557 1.00 98.19 173 GLU A O 1
ATOM 1375 N N . PHE A 1 174 ? -8.416 1.547 -15.096 1.00 98.69 174 PHE A N 1
ATOM 1376 C CA . PHE A 1 174 ? -7.141 1.456 -14.406 1.00 98.69 174 PHE A CA 1
ATOM 1377 C C . PHE A 1 174 ? -6.975 0.098 -13.721 1.00 98.69 174 PHE A C 1
ATOM 1379 O O . PHE A 1 174 ? -5.990 -0.587 -13.999 1.00 98.69 174 PHE A O 1
ATOM 1386 N N . VAL A 1 175 ? -7.932 -0.348 -12.902 1.00 98.69 175 VAL A N 1
ATOM 1387 C CA . VAL A 1 175 ? -7.806 -1.646 -12.216 1.00 98.69 175 VAL A CA 1
ATOM 1388 C C . VAL A 1 175 ? -7.809 -2.831 -13.185 1.00 98.69 175 VAL A C 1
ATOM 1390 O O . VAL A 1 175 ? -7.042 -3.771 -12.989 1.00 98.69 175 VAL A O 1
ATOM 1393 N N . GLU A 1 176 ? -8.581 -2.770 -14.272 1.00 98.44 176 GLU A N 1
ATOM 1394 C CA . GLU A 1 176 ? -8.584 -3.804 -15.316 1.00 98.44 176 GLU A CA 1
ATOM 1395 C C . GLU A 1 176 ? -7.222 -3.908 -16.013 1.00 98.44 176 GLU A C 1
ATOM 1397 O O . GLU A 1 176 ? -6.733 -5.007 -16.278 1.00 98.44 176 GLU A O 1
ATOM 1402 N N . SER A 1 177 ? -6.546 -2.779 -16.242 1.00 98.50 177 SER A N 1
ATOM 1403 C CA . SER A 1 177 ? -5.185 -2.798 -16.783 1.00 98.50 177 SER A CA 1
ATOM 1404 C C . SER A 1 177 ? -4.168 -3.424 -15.824 1.00 98.50 177 SER A C 1
ATOM 1406 O O . SER A 1 177 ? -3.290 -4.160 -16.269 1.00 98.50 177 SER A O 1
ATOM 1408 N N . LEU A 1 178 ? -4.300 -3.170 -14.515 1.00 98.75 178 LEU A N 1
ATOM 1409 C CA . LEU A 1 178 ? -3.432 -3.755 -13.491 1.00 98.75 178 LEU A CA 1
ATOM 1410 C C . LEU A 1 178 ? -3.680 -5.260 -13.379 1.00 98.75 178 LEU A C 1
ATOM 1412 O O . LEU A 1 178 ? -2.735 -6.028 -13.224 1.00 98.75 178 LEU A O 1
ATOM 1416 N N . TRP A 1 179 ? -4.940 -5.685 -13.504 1.00 98.56 179 TRP A N 1
ATOM 1417 C CA . TRP A 1 179 ? -5.330 -7.092 -13.531 1.00 98.56 179 TRP A CA 1
ATOM 1418 C C . TRP A 1 179 ? -4.690 -7.844 -14.699 1.00 98.56 179 TRP A C 1
ATOM 1420 O O . TRP A 1 179 ? -4.089 -8.902 -14.497 1.00 98.56 179 TRP A O 1
ATOM 1430 N N . ASN A 1 180 ? -4.759 -7.274 -15.904 1.00 98.31 180 ASN A N 1
ATOM 1431 C CA . ASN A 1 180 ? -4.129 -7.857 -17.087 1.00 98.31 180 ASN A CA 1
ATOM 1432 C C . ASN A 1 180 ? -2.605 -7.929 -16.920 1.00 98.31 180 ASN A C 1
ATOM 1434 O O . ASN A 1 180 ? -2.019 -8.994 -17.110 1.00 98.31 180 ASN A O 1
ATOM 1438 N N . ALA A 1 181 ? -1.979 -6.838 -16.467 1.00 98.12 181 ALA A N 1
ATOM 1439 C CA . ALA A 1 181 ? -0.537 -6.780 -16.246 1.00 98.12 181 ALA A CA 1
ATOM 1440 C C . ALA A 1 181 ? -0.061 -7.805 -15.203 1.00 98.12 181 ALA A C 1
ATOM 1442 O O . ALA A 1 181 ? 0.930 -8.495 -15.424 1.00 98.12 181 ALA A O 1
ATOM 1443 N N . ALA A 1 182 ? -0.780 -7.947 -14.085 1.00 97.94 182 ALA A N 1
ATOM 1444 C CA . ALA A 1 182 ? -0.457 -8.930 -13.054 1.00 97.94 182 ALA A CA 1
ATOM 1445 C C . ALA A 1 182 ? -0.621 -10.370 -13.563 1.00 97.94 182 ALA A C 1
ATOM 1447 O O . ALA A 1 182 ? 0.234 -11.214 -13.299 1.00 97.94 182 ALA A O 1
ATOM 1448 N N . SER A 1 183 ? -1.682 -10.644 -14.328 1.00 96.19 183 SER A N 1
ATOM 1449 C CA . SER A 1 183 ? -1.959 -11.976 -14.882 1.00 96.19 183 SER A CA 1
ATOM 1450 C C . SER A 1 183 ? -0.868 -12.446 -15.848 1.00 96.19 183 SER A C 1
ATOM 1452 O O . SER A 1 183 ? -0.506 -13.618 -15.842 1.00 96.19 183 SER A O 1
ATOM 1454 N N . GLU A 1 184 ? -0.278 -11.534 -16.626 1.00 96.31 184 GLU A N 1
ATOM 1455 C CA . GLU A 1 184 ? 0.853 -11.832 -17.520 1.00 96.31 184 GLU A CA 1
ATOM 1456 C C . GLU A 1 184 ? 2.160 -12.171 -16.778 1.00 96.31 184 GLU A C 1
ATOM 1458 O O . GLU A 1 184 ? 3.117 -12.649 -17.390 1.00 96.31 184 GLU A O 1
ATOM 1463 N N . ARG A 1 185 ? 2.225 -11.939 -15.461 1.00 96.31 185 ARG A N 1
ATOM 1464 C CA . ARG A 1 185 ? 3.409 -12.185 -14.619 1.00 96.31 185 ARG A CA 1
ATOM 1465 C C . ARG A 1 185 ? 3.273 -13.384 -13.689 1.00 96.31 185 ARG A C 1
ATOM 1467 O O . ARG A 1 185 ? 4.136 -13.589 -12.834 1.00 96.31 185 ARG A O 1
ATOM 1474 N N . ILE A 1 186 ? 2.222 -14.178 -13.870 1.00 94.56 186 ILE A N 1
ATOM 1475 C CA . ILE A 1 186 ? 1.999 -15.431 -13.152 1.00 94.56 186 ILE A CA 1
ATOM 1476 C C . ILE A 1 186 ? 2.094 -16.577 -14.161 1.00 94.56 186 ILE A C 1
ATOM 1478 O O . ILE A 1 186 ? 1.277 -16.703 -15.071 1.00 94.56 186 ILE A O 1
ATOM 1482 N N . GLY A 1 187 ? 3.120 -17.408 -14.009 1.00 90.44 187 GLY A N 1
ATOM 1483 C CA . GLY A 1 187 ? 3.348 -18.588 -14.833 1.00 90.44 187 GLY A CA 1
ATOM 1484 C C . GLY A 1 187 ? 2.382 -19.739 -14.514 1.00 90.44 187 GLY A C 1
ATOM 1485 O O . GLY A 1 187 ? 1.758 -19.764 -13.449 1.00 90.44 187 GLY A O 1
ATOM 1486 N N . PRO A 1 188 ? 2.286 -20.744 -15.403 1.00 87.31 188 PRO A N 1
ATOM 1487 C CA . PRO A 1 188 ? 1.362 -21.873 -15.253 1.00 87.31 188 PRO A CA 1
ATOM 1488 C C . PRO A 1 188 ? 1.614 -22.711 -13.989 1.00 87.31 188 PRO A C 1
ATOM 1490 O O . PRO A 1 188 ? 0.672 -23.260 -13.424 1.00 87.31 188 PRO A O 1
ATOM 1493 N N . ASP A 1 189 ? 2.857 -22.752 -13.503 1.00 87.56 189 ASP A N 1
ATOM 1494 C CA . ASP A 1 189 ? 3.254 -23.477 -12.289 1.00 87.56 189 ASP A CA 1
ATOM 1495 C C . ASP A 1 189 ? 3.245 -22.595 -11.025 1.00 87.56 189 ASP A C 1
ATOM 1497 O O . ASP A 1 189 ? 3.890 -22.911 -10.021 1.00 87.56 189 ASP A O 1
ATOM 1501 N N . SER A 1 190 ? 2.489 -21.487 -11.058 1.00 84.31 190 SER A N 1
ATOM 1502 C CA . SER A 1 190 ? 2.406 -20.478 -9.985 1.00 84.31 190 SER A CA 1
ATOM 1503 C C . SER A 1 190 ? 3.734 -19.770 -9.687 1.00 84.31 190 SER A C 1
ATOM 1505 O O . SER A 1 190 ? 3.939 -19.240 -8.595 1.00 84.31 190 SER A O 1
ATOM 1507 N N . GLU A 1 191 ? 4.645 -19.763 -10.657 1.00 93.44 191 GLU A N 1
ATOM 1508 C CA . GLU A 1 191 ? 5.873 -18.977 -10.604 1.00 93.44 191 GLU A CA 1
ATOM 1509 C C . GLU A 1 191 ? 5.562 -17.511 -10.892 1.00 93.44 191 GLU A C 1
ATOM 1511 O O . GLU A 1 191 ? 4.811 -17.198 -11.815 1.00 93.44 191 GLU A O 1
ATOM 1516 N N . VAL A 1 192 ? 6.138 -16.607 -10.112 1.00 94.25 192 VAL A N 1
ATOM 1517 C CA . VAL A 1 192 ? 5.997 -15.169 -10.328 1.00 94.25 192 VAL A CA 1
ATOM 1518 C C . VAL A 1 192 ? 7.183 -14.632 -11.116 1.00 94.25 192 VAL A C 1
ATOM 1520 O O . VAL A 1 192 ? 8.286 -15.181 -11.076 1.00 94.25 192 VAL A O 1
ATOM 1523 N N . VAL A 1 193 ? 6.946 -13.534 -11.820 1.00 94.81 193 VAL A N 1
ATOM 1524 C CA . VAL A 1 193 ? 7.950 -12.800 -12.586 1.00 94.81 193 VAL A CA 1
ATOM 1525 C C . VAL A 1 193 ? 7.977 -11.364 -12.074 1.00 94.81 193 VAL A C 1
ATOM 1527 O O . VAL A 1 193 ? 6.931 -10.736 -11.931 1.00 94.81 193 VAL A O 1
ATOM 1530 N N . ASP A 1 194 ? 9.177 -10.841 -11.833 1.00 95.12 194 ASP A N 1
ATOM 1531 C CA . ASP A 1 194 ? 9.428 -9.458 -11.423 1.00 95.12 194 ASP A CA 1
ATOM 1532 C C . ASP A 1 194 ? 8.930 -9.051 -10.020 1.00 95.12 194 ASP A C 1
ATOM 1534 O O . ASP A 1 194 ? 8.516 -7.911 -9.793 1.00 95.12 194 ASP A O 1
ATOM 1538 N N . GLY A 1 195 ? 8.999 -9.948 -9.034 1.00 95.12 195 GLY A N 1
ATOM 1539 C CA . GLY A 1 195 ? 8.736 -9.583 -7.637 1.00 95.12 195 GLY A CA 1
ATOM 1540 C C . GLY A 1 195 ? 9.964 -8.947 -6.983 1.00 95.12 195 GLY A C 1
ATOM 1541 O O . GLY A 1 195 ? 10.937 -9.637 -6.725 1.00 95.12 195 GLY A O 1
ATOM 1542 N N . CYS A 1 196 ? 9.975 -7.656 -6.646 1.00 94.44 196 CYS A N 1
ATOM 1543 C CA . CYS A 1 196 ? 11.162 -7.039 -6.031 1.00 94.44 196 CYS A CA 1
ATOM 1544 C C . CYS A 1 196 ? 11.481 -7.703 -4.682 1.00 94.44 196 CYS A C 1
ATOM 1546 O O . CYS A 1 196 ? 10.593 -7.821 -3.842 1.00 94.44 196 CYS A O 1
ATOM 1548 N N . THR A 1 197 ? 12.724 -8.088 -4.417 1.00 93.75 197 THR A N 1
ATOM 1549 C CA . THR A 1 197 ? 13.150 -8.720 -3.154 1.00 93.75 197 THR A CA 1
ATOM 1550 C C . THR A 1 197 ? 12.966 -7.815 -1.922 1.00 93.75 197 THR A C 1
ATOM 1552 O O . THR A 1 197 ? 12.774 -6.604 -2.063 1.00 93.75 197 THR A O 1
ATOM 1555 N N . GLY A 1 198 ? 13.057 -8.347 -0.697 1.00 90.50 198 GLY A N 1
ATOM 1556 C CA . GLY A 1 198 ? 12.946 -7.558 0.544 1.00 90.50 198 GLY A CA 1
ATOM 1557 C C . GLY A 1 198 ? 13.868 -6.331 0.527 1.00 90.50 198 GLY A C 1
ATOM 1558 O O . GLY A 1 198 ? 15.052 -6.455 0.231 1.00 90.50 198 GLY A O 1
ATOM 1559 N N . THR A 1 199 ? 13.330 -5.135 0.768 1.00 93.25 199 THR A N 1
ATOM 1560 C CA . THR A 1 199 ? 14.031 -3.861 0.529 1.00 93.25 199 THR A CA 1
ATOM 1561 C C . THR A 1 199 ? 13.708 -2.911 1.671 1.00 93.25 199 THR A C 1
ATOM 1563 O O . THR A 1 199 ? 12.537 -2.713 1.961 1.00 93.25 199 THR A O 1
ATOM 1566 N N . GLY A 1 200 ? 14.738 -2.391 2.341 1.00 93.56 200 GLY A N 1
ATOM 1567 C CA . GLY A 1 200 ? 14.593 -1.412 3.419 1.00 93.56 200 GLY A CA 1
ATOM 1568 C C . GLY A 1 200 ? 14.774 0.022 2.928 1.00 93.56 200 GLY A C 1
ATOM 1569 O O . GLY A 1 200 ? 15.135 0.254 1.774 1.00 93.56 200 GLY A O 1
ATOM 1570 N N . ALA A 1 201 ? 14.554 0.986 3.817 1.00 95.44 201 ALA A N 1
ATOM 1571 C CA . ALA A 1 201 ? 14.745 2.398 3.523 1.00 95.44 201 ALA A CA 1
ATOM 1572 C C . ALA A 1 201 ? 16.234 2.777 3.567 1.00 95.44 201 ALA A C 1
ATOM 1574 O O . ALA A 1 201 ? 16.850 2.829 4.630 1.00 95.44 201 ALA A O 1
ATOM 1575 N N . VAL A 1 202 ? 16.817 3.032 2.395 1.00 96.94 202 VAL A N 1
ATOM 1576 C CA . VAL A 1 202 ? 18.201 3.510 2.240 1.00 96.94 202 VAL A CA 1
ATOM 1577 C C . VAL A 1 202 ? 18.194 4.761 1.374 1.00 96.94 202 VAL A C 1
ATOM 1579 O O . VAL A 1 202 ? 17.554 4.765 0.326 1.00 96.94 202 VAL A O 1
ATOM 1582 N N . ASN A 1 203 ? 18.906 5.817 1.775 1.00 97.62 203 ASN A N 1
ATOM 1583 C CA . ASN A 1 203 ? 19.054 7.030 0.966 1.00 97.62 203 ASN A CA 1
ATOM 1584 C C . ASN A 1 203 ? 20.171 6.874 -0.092 1.00 97.62 203 ASN A C 1
ATOM 1586 O O . ASN A 1 203 ? 21.180 7.572 -0.066 1.00 97.62 203 ASN A O 1
ATOM 1590 N N . ASP A 1 204 ? 20.002 5.893 -0.979 1.00 98.06 204 ASP A N 1
ATOM 1591 C CA . ASP A 1 204 ? 20.815 5.679 -2.175 1.00 98.06 204 ASP A CA 1
ATOM 1592 C C . ASP A 1 204 ? 19.910 5.209 -3.328 1.00 98.06 204 ASP A C 1
ATOM 1594 O O . ASP A 1 204 ? 19.234 4.188 -3.225 1.00 98.06 204 ASP A O 1
ATOM 1598 N N . GLN A 1 205 ? 19.883 5.936 -4.447 1.00 97.50 205 GLN A N 1
ATOM 1599 C CA . GLN A 1 205 ? 19.035 5.589 -5.590 1.00 97.50 205 GLN A CA 1
ATOM 1600 C C . GLN A 1 205 ? 19.485 4.267 -6.214 1.00 97.50 205 GLN A C 1
ATOM 1602 O O . GLN A 1 205 ? 18.654 3.463 -6.648 1.00 97.50 205 GLN A O 1
ATOM 1607 N N . ARG A 1 206 ? 20.803 4.024 -6.241 1.00 97.38 206 ARG A N 1
ATOM 1608 C CA . ARG A 1 206 ? 21.377 2.821 -6.838 1.00 97.38 206 ARG A CA 1
ATOM 1609 C C . ARG A 1 206 ? 20.957 1.580 -6.064 1.00 97.38 206 ARG A C 1
ATOM 1611 O O . ARG A 1 206 ? 20.651 0.569 -6.688 1.00 97.38 206 ARG A O 1
ATOM 1618 N N . PHE A 1 207 ? 20.819 1.694 -4.743 1.00 98.06 207 PHE A N 1
ATOM 1619 C CA . PHE A 1 207 ? 20.285 0.632 -3.897 1.00 98.06 207 PHE A CA 1
ATOM 1620 C C . PHE A 1 207 ? 18.915 0.119 -4.378 1.00 98.06 207 PHE A C 1
ATOM 1622 O O . PHE A 1 207 ? 18.721 -1.094 -4.407 1.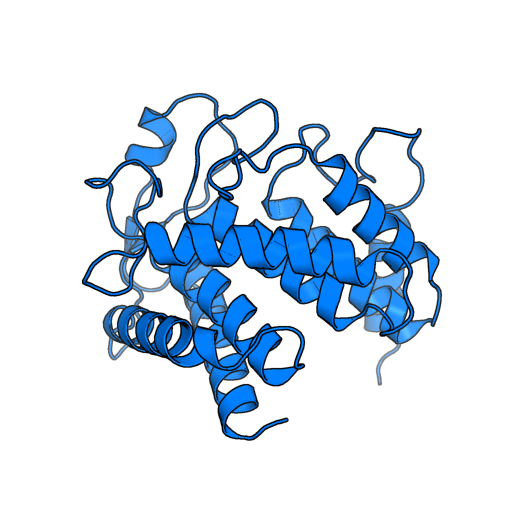00 98.06 207 PHE A O 1
ATOM 1629 N N . TYR A 1 208 ? 17.989 0.992 -4.803 1.00 98.12 208 TYR A N 1
ATOM 1630 C CA . TYR A 1 208 ? 16.675 0.569 -5.328 1.00 98.12 208 TYR A CA 1
ATOM 1631 C C . TYR A 1 208 ? 16.759 -0.037 -6.721 1.00 98.12 208 TYR A C 1
ATOM 1633 O O . TYR A 1 208 ? 16.057 -1.012 -6.997 1.00 98.12 208 TYR A O 1
ATOM 1641 N N . ILE A 1 209 ? 17.597 0.548 -7.582 1.00 97.56 209 ILE A N 1
ATOM 1642 C CA . ILE A 1 209 ? 17.816 0.089 -8.960 1.00 97.56 209 ILE A CA 1
ATOM 1643 C C . ILE A 1 209 ? 18.386 -1.335 -8.960 1.00 97.56 209 ILE A C 1
ATOM 1645 O O . ILE A 1 209 ? 17.964 -2.158 -9.767 1.00 97.56 209 ILE A O 1
ATOM 1649 N N . ASP A 1 210 ? 19.294 -1.629 -8.029 1.00 96.94 210 ASP A N 1
ATOM 1650 C 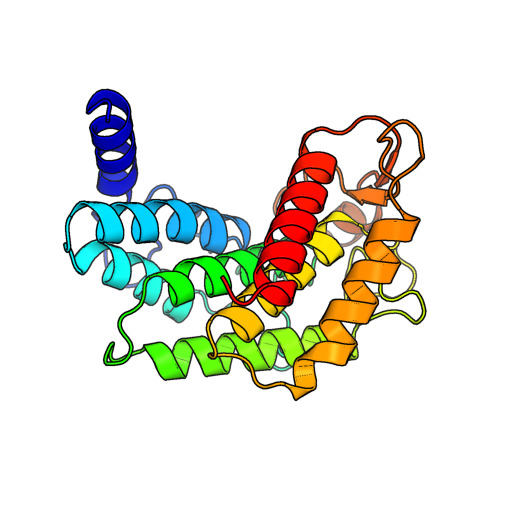CA . ASP A 1 210 ? 20.008 -2.905 -7.943 1.00 96.94 210 ASP A CA 1
ATOM 1651 C C . ASP A 1 210 ? 19.265 -3.983 -7.140 1.00 96.94 210 ASP A C 1
ATOM 1653 O O . ASP A 1 210 ? 19.772 -5.097 -6.987 1.00 96.94 210 ASP A O 1
ATOM 1657 N N . ARG A 1 211 ? 18.064 -3.700 -6.611 1.00 97.00 211 ARG A N 1
ATOM 1658 C CA . ARG A 1 211 ? 17.266 -4.741 -5.942 1.00 97.00 211 ARG A CA 1
ATOM 1659 C C . ARG A 1 211 ? 16.885 -5.818 -6.944 1.00 97.00 211 ARG A C 1
ATOM 1661 O O . ARG A 1 211 ? 16.309 -5.511 -7.984 1.00 97.00 211 ARG A O 1
ATOM 1668 N N . ALA A 1 212 ? 17.127 -7.072 -6.576 1.00 95.31 212 ALA A N 1
ATOM 1669 C CA . ALA A 1 212 ? 16.742 -8.213 -7.390 1.00 95.31 212 ALA A CA 1
ATOM 1670 C C . ALA A 1 212 ? 15.234 -8.202 -7.685 1.00 95.31 212 ALA A C 1
ATOM 1672 O O . ALA A 1 212 ? 14.411 -8.015 -6.782 1.00 95.31 212 ALA A O 1
ATOM 1673 N N . ALA A 1 213 ? 14.911 -8.412 -8.957 1.00 95.81 213 ALA A N 1
ATOM 1674 C CA . ALA A 1 213 ? 13.599 -8.842 -9.401 1.00 95.81 213 ALA A CA 1
ATOM 1675 C C . ALA A 1 213 ? 13.576 -10.371 -9.264 1.00 95.81 213 ALA A C 1
ATOM 1677 O O . ALA A 1 213 ? 14.360 -11.055 -9.918 1.00 95.81 213 ALA A O 1
ATOM 1678 N N . GLU A 1 214 ? 12.774 -10.889 -8.342 1.00 94.69 214 GLU A N 1
ATOM 1679 C CA . GLU A 1 214 ? 12.674 -12.318 -8.056 1.00 94.69 214 GLU A CA 1
ATOM 1680 C C . GLU A 1 214 ? 11.834 -13.014 -9.132 1.00 94.69 214 GLU A C 1
ATOM 1682 O O . GLU A 1 214 ? 10.826 -12.476 -9.606 1.00 94.69 214 GLU A O 1
ATOM 1687 N N . TYR A 1 215 ? 12.254 -14.230 -9.481 1.00 93.56 215 TYR A N 1
ATOM 1688 C CA . TYR A 1 215 ? 11.592 -15.105 -10.444 1.00 93.56 215 TYR A CA 1
ATOM 1689 C C . TYR A 1 215 ? 11.436 -16.502 -9.841 1.00 93.56 215 TYR A C 1
ATOM 1691 O O . TYR A 1 215 ? 12.346 -16.999 -9.175 1.00 93.56 215 TYR A O 1
ATOM 1699 N N . GLY A 1 216 ? 10.306 -17.154 -10.109 1.00 94.31 216 GLY A N 1
ATOM 1700 C CA . GLY A 1 216 ? 10.008 -18.492 -9.597 1.00 94.31 216 GLY A CA 1
ATOM 1701 C C . GLY A 1 216 ? 9.041 -18.460 -8.416 1.00 94.31 216 GLY A C 1
ATOM 1702 O O . GLY A 1 216 ? 8.155 -17.610 -8.343 1.00 94.31 216 GLY A O 1
ATOM 1703 N N . ARG A 1 217 ? 9.167 -19.413 -7.489 1.00 92.94 217 ARG A N 1
ATOM 1704 C CA . ARG A 1 217 ? 8.301 -19.472 -6.302 1.00 92.94 217 ARG A CA 1
ATOM 1705 C C . ARG A 1 217 ? 8.719 -18.425 -5.269 1.00 92.94 217 ARG A C 1
ATOM 1707 O O . ARG A 1 217 ? 9.749 -18.583 -4.621 1.00 92.94 217 ARG A O 1
ATOM 1714 N N . ASP A 1 218 ? 7.881 -17.408 -5.081 1.00 94.19 218 ASP A N 1
ATOM 1715 C CA . ASP A 1 218 ? 8.006 -16.405 -4.016 1.00 94.19 218 ASP A CA 1
ATOM 1716 C C . ASP A 1 218 ? 6.661 -16.238 -3.300 1.00 94.19 218 ASP A C 1
ATOM 1718 O O . ASP A 1 218 ? 5.734 -15.617 -3.826 1.00 94.19 218 ASP A O 1
ATOM 1722 N N . ASP A 1 219 ? 6.555 -16.776 -2.082 1.00 92.31 219 ASP A N 1
ATOM 1723 C CA . ASP A 1 219 ? 5.307 -16.773 -1.309 1.00 92.31 219 ASP A CA 1
ATOM 1724 C C . ASP A 1 219 ? 4.776 -15.355 -1.083 1.00 92.31 219 ASP A C 1
ATOM 1726 O O . ASP A 1 219 ? 3.571 -15.123 -1.069 1.00 92.31 219 ASP A O 1
ATOM 1730 N N . ARG A 1 220 ? 5.659 -14.372 -0.915 1.00 92.44 220 ARG A N 1
ATOM 1731 C CA . ARG A 1 220 ? 5.266 -12.984 -0.663 1.00 92.44 220 ARG A CA 1
ATOM 1732 C C . ARG A 1 220 ? 4.592 -12.361 -1.884 1.00 92.44 220 ARG A C 1
ATOM 1734 O O . ARG A 1 220 ? 3.492 -11.827 -1.756 1.00 92.44 220 ARG A O 1
ATOM 1741 N N . THR A 1 221 ? 5.227 -12.426 -3.051 1.00 95.38 221 THR A N 1
ATOM 1742 C CA . THR A 1 221 ? 4.649 -11.902 -4.295 1.00 95.38 221 THR A CA 1
ATOM 1743 C C . THR A 1 221 ? 3.394 -12.681 -4.675 1.00 95.38 221 THR A C 1
ATOM 1745 O O . THR A 1 221 ? 2.378 -12.067 -5.001 1.00 95.38 221 THR A O 1
ATOM 1748 N N . GLY A 1 222 ? 3.413 -14.011 -4.531 1.00 95.06 222 GLY A N 1
ATOM 1749 C CA . GLY A 1 222 ? 2.242 -14.863 -4.749 1.00 95.06 222 GLY A CA 1
ATOM 1750 C C . GLY A 1 222 ? 1.061 -14.503 -3.841 1.00 95.06 222 GLY A C 1
ATOM 1751 O O . GLY A 1 222 ? -0.069 -14.405 -4.314 1.00 95.06 222 GLY A O 1
ATOM 1752 N N . ASN A 1 223 ? 1.305 -14.215 -2.558 1.00 95.00 223 ASN A N 1
ATOM 1753 C CA . ASN A 1 223 ? 0.261 -13.781 -1.625 1.00 95.00 223 ASN A CA 1
ATOM 1754 C C . ASN A 1 223 ? -0.358 -12.434 -2.020 1.00 95.00 223 ASN A C 1
ATOM 1756 O O . ASN A 1 223 ? -1.574 -12.278 -1.925 1.00 95.00 223 ASN A O 1
ATOM 1760 N N . LEU A 1 224 ? 0.445 -11.472 -2.487 1.00 97.19 224 LEU A N 1
ATOM 1761 C CA . LEU A 1 224 ? -0.064 -10.179 -2.958 1.00 97.19 224 LEU A CA 1
ATOM 1762 C C . LEU A 1 224 ? -0.893 -10.327 -4.239 1.00 97.19 224 LEU A C 1
ATOM 1764 O O . LEU A 1 224 ? -1.958 -9.721 -4.351 1.00 97.19 224 LEU A O 1
ATOM 1768 N N . ALA A 1 225 ? -0.446 -11.169 -5.174 1.00 97.25 225 ALA A N 1
ATOM 1769 C CA . ALA A 1 225 ? -1.218 -11.511 -6.365 1.00 97.25 225 ALA A CA 1
ATOM 1770 C C . ALA A 1 225 ? -2.551 -12.188 -6.008 1.00 97.25 225 ALA A C 1
ATOM 1772 O O . ALA A 1 225 ? -3.599 -11.818 -6.537 1.00 97.25 225 ALA A O 1
ATOM 1773 N N . LEU A 1 226 ? -2.538 -13.124 -5.054 1.00 96.75 226 LEU A N 1
ATOM 1774 C CA . LEU A 1 226 ? -3.748 -13.787 -4.575 1.00 96.75 226 LEU A CA 1
ATOM 1775 C C . LEU A 1 226 ? -4.704 -12.807 -3.883 1.00 96.75 226 LEU A C 1
ATOM 1777 O O . LEU A 1 226 ? -5.909 -12.872 -4.112 1.00 96.75 226 LEU A O 1
ATOM 1781 N N . TRP A 1 227 ? -4.192 -11.882 -3.067 1.00 97.38 227 TRP A N 1
ATOM 1782 C CA . TRP A 1 227 ? -5.006 -10.828 -2.454 1.00 97.38 227 TRP A CA 1
ATOM 1783 C C . TRP A 1 227 ? -5.704 -9.975 -3.506 1.00 97.38 227 TRP A C 1
ATOM 1785 O O . TRP A 1 227 ? -6.909 -9.746 -3.400 1.00 97.38 227 TRP A O 1
ATOM 1795 N N . PHE A 1 228 ? -4.970 -9.546 -4.533 1.00 98.56 228 PHE A N 1
ATOM 1796 C CA . PHE A 1 228 ? -5.547 -8.783 -5.630 1.00 98.56 228 PHE A CA 1
ATOM 1797 C C . PHE A 1 228 ? -6.622 -9.588 -6.376 1.00 98.56 228 PHE A C 1
ATOM 1799 O O . PHE A 1 228 ? -7.723 -9.082 -6.582 1.00 98.56 228 PHE A O 1
ATOM 1806 N N . ALA A 1 229 ? -6.362 -10.861 -6.688 1.00 98.19 229 ALA A N 1
ATOM 1807 C CA . ALA A 1 229 ? -7.330 -11.738 -7.348 1.00 98.19 229 ALA A CA 1
ATOM 1808 C C . ALA A 1 229 ? -8.618 -11.933 -6.536 1.00 98.19 229 ALA A C 1
ATOM 1810 O O . ALA A 1 229 ? -9.717 -11.865 -7.084 1.00 98.19 229 ALA A O 1
ATOM 1811 N N . VAL A 1 230 ? -8.501 -12.125 -5.220 1.00 98.38 230 VAL A N 1
ATOM 1812 C CA . VAL A 1 230 ? -9.666 -12.249 -4.333 1.00 98.38 230 VAL A CA 1
ATOM 1813 C C . VAL A 1 230 ? -10.467 -10.948 -4.291 1.00 98.38 230 VAL A C 1
ATOM 1815 O O . VAL A 1 230 ? -11.696 -10.993 -4.313 1.00 98.38 230 VAL A O 1
ATOM 1818 N N . GLU A 1 231 ? -9.808 -9.791 -4.238 1.00 98.69 231 GLU A N 1
ATOM 1819 C CA . GLU A 1 231 ? -10.508 -8.504 -4.225 1.00 98.69 231 GLU A CA 1
ATOM 1820 C C . GLU A 1 231 ? -11.188 -8.210 -5.573 1.00 98.69 231 GLU A C 1
ATOM 1822 O O . GLU A 1 231 ? -12.319 -7.730 -5.581 1.00 98.69 231 GLU A O 1
ATOM 1827 N N . MET A 1 232 ? -10.567 -8.579 -6.699 1.00 98.56 232 MET A N 1
ATOM 1828 C CA . MET A 1 232 ? -11.183 -8.500 -8.031 1.00 98.56 232 MET A CA 1
ATOM 1829 C C . MET A 1 232 ? -12.429 -9.380 -8.148 1.00 98.56 232 MET A C 1
ATOM 1831 O O . MET A 1 232 ? -13.445 -8.936 -8.679 1.00 98.56 232 MET A O 1
ATOM 1835 N N . GLU A 1 233 ? -12.394 -10.598 -7.605 1.00 98.44 233 GLU A N 1
ATOM 1836 C CA . GLU A 1 233 ? -13.566 -11.480 -7.586 1.00 98.44 233 GLU A CA 1
ATOM 1837 C C . GLU A 1 233 ? -14.685 -10.944 -6.681 1.00 98.44 233 GLU A C 1
ATOM 1839 O O . GLU A 1 233 ? -15.871 -11.094 -6.969 1.00 98.44 233 GLU A O 1
ATOM 1844 N N . ARG A 1 234 ? -14.338 -10.281 -5.576 1.00 98.25 234 ARG A N 1
ATOM 1845 C CA . ARG A 1 234 ? -15.335 -9.600 -4.742 1.00 98.25 234 ARG A CA 1
ATOM 1846 C C . ARG A 1 234 ? -15.943 -8.401 -5.457 1.00 98.25 234 ARG A C 1
ATOM 1848 O O . ARG A 1 234 ? -17.154 -8.212 -5.386 1.00 98.25 234 ARG A O 1
ATOM 1855 N N . LEU A 1 235 ? -15.127 -7.622 -6.169 1.00 98.12 235 LEU A N 1
ATOM 1856 C CA . LEU A 1 235 ? -15.590 -6.495 -6.977 1.00 98.12 235 LEU A CA 1
ATOM 1857 C C . LEU A 1 235 ? -16.534 -6.963 -8.092 1.00 98.12 235 LEU A C 1
ATOM 1859 O O . LEU A 1 235 ? -17.588 -6.362 -8.272 1.00 98.12 235 LEU A O 1
ATOM 1863 N N . SER A 1 236 ? -16.199 -8.046 -8.803 1.00 97.00 236 SER A N 1
ATOM 1864 C CA . SER A 1 236 ? -17.034 -8.591 -9.885 1.00 97.00 236 SER A CA 1
ATOM 1865 C C . SER A 1 236 ? -18.406 -9.061 -9.386 1.00 97.00 236 SER A C 1
ATOM 1867 O O . SER A 1 236 ? -19.409 -8.913 -10.083 1.00 97.00 236 SER A O 1
ATOM 1869 N N . ARG A 1 237 ? -18.460 -9.591 -8.158 1.00 96.44 237 ARG A N 1
ATOM 1870 C CA . ARG A 1 237 ? -19.686 -10.063 -7.500 1.00 96.44 237 ARG A CA 1
ATOM 1871 C C . ARG A 1 237 ? -20.446 -8.983 -6.730 1.00 96.44 237 ARG A C 1
ATOM 1873 O O . ARG A 1 237 ? -21.600 -9.220 -6.381 1.00 96.44 237 ARG A O 1
ATOM 1880 N N . GLY A 1 238 ? -19.813 -7.848 -6.435 1.00 92.38 238 GLY A N 1
ATOM 1881 C CA . GLY A 1 238 ? -20.369 -6.794 -5.583 1.00 92.38 238 GLY A CA 1
ATOM 1882 C C . GLY A 1 238 ? -20.552 -7.211 -4.117 1.00 92.38 238 GLY A C 1
ATOM 1883 O O . GLY A 1 238 ? -21.584 -6.885 -3.532 1.00 92.38 238 GLY A O 1
ATOM 1884 N N . VAL A 1 239 ? -19.599 -7.964 -3.541 1.00 83.38 239 VAL A N 1
ATOM 1885 C CA . VAL A 1 239 ? -19.672 -8.519 -2.162 1.00 83.38 239 VAL A CA 1
ATOM 1886 C C . VAL A 1 239 ? -18.568 -8.059 -1.219 1.00 83.38 239 VAL A C 1
ATOM 1888 O O . VAL A 1 239 ? -17.469 -7.685 -1.676 1.00 83.38 239 VAL A O 1
#

Secondary structure (DSSP, 8-state):
--HHHHHHHHHHHGGG----TTSPPTTS-TT--HHHHHHHHHHHHHHHHHH--THHHHHHHHHHHH---B-TTSPBPSBTTB---BHHHHHHHHHHHHHHHHHS-TT-TTHHHHHHHHHHHHHHHHHH--TTS--BSBTTSBTBPB-HHHHHHHHHHHHHHHHHTSS-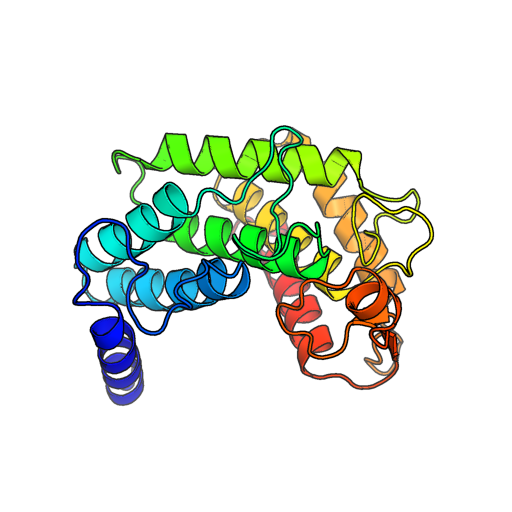GGGHHHHHHHHHHHHTTB-TTS-EEEEEPP----S-HHHHHTS-EEEE--HHHHHHHHHHHHHHHHHHHT-